Protein AF-0000000076217289 (afdb_homodimer)

Solvent-accessible surface area (backbone atoms only — not comparable to full-atom values): 19897 Å² total; per-residue (Å²): 125,76,76,69,80,63,66,28,72,50,37,29,27,29,35,37,42,33,66,38,70,84,68,38,31,37,34,44,28,44,36,41,42,31,58,85,69,39,33,39,29,38,42,33,42,38,34,50,68,88,46,76,47,41,37,41,32,38,41,32,59,81,73,34,32,29,39,38,29,33,66,81,79,57,49,42,46,52,48,80,45,82,71,77,88,76,77,74,44,67,55,91,81,39,42,84,72,48,78,47,28,42,22,33,60,93,40,88,64,27,29,23,40,27,34,36,34,37,29,80,40,88,91,62,29,37,40,38,34,34,19,26,41,83,62,20,38,46,33,33,42,36,38,36,30,85,88,76,36,70,43,52,38,39,34,28,52,21,36,83,37,72,94,57,76,66,67,77,49,79,58,78,67,32,56,65,36,44,51,54,45,50,61,70,68,50,73,74,90,119,125,76,76,68,80,64,65,30,71,50,38,28,27,30,37,38,42,32,67,38,71,85,68,37,31,38,34,44,29,44,36,40,41,31,58,84,70,40,32,38,29,40,42,34,42,37,34,49,68,87,44,75,46,43,37,41,34,39,39,33,58,83,72,34,32,30,40,40,29,33,67,81,79,56,49,43,46,51,48,78,46,80,72,76,89,76,77,74,43,66,54,91,81,38,43,84,71,47,77,48,28,42,22,34,60,91,39,87,65,27,29,24,42,27,34,34,33,36,29,80,42,86,92,61,30,37,39,37,34,33,19,26,42,83,62,21,39,45,35,33,41,36,38,37,31,85,89,76,35,67,43,50,40,40,34,28,52,22,36,82,38,74,94,58,75,64,66,76,50,79,58,76,68,33,54,64,37,45,52,55,46,50,61,70,67,50,70,74,88,120

pLDDT: mean 91.11, std 12.68, range [26.88, 98.81]

Secondary structure (DSSP, 8-state):
------PPPSEEEEEEEEEEGGGTEEEEEEEEEETTTTEEEEEEEEEETTEEEEEEEEEETTTTEEEEEETTT--EEEEE--SPP--SS--TTPEEEEEEEEEBTT-TTSEEEEEEEEEEETTTEEEEEEEETTT--EEEEEEEETTTEEEEEEEEEEEES-S-GGGGSPPGGGHHHHHHHHHHTS----/------PPPSEEEEEEEEEEGGGTEEEEEEEEEETTTTEEEEEEEEEETTEEEEEEEEEETTTTEEEEEETTT--EEEEE--SPP--SS--TTPEEEEEEEEEBTT-TTSEEEEEEEEEEETTTEEEEEEEETTT--EEEEEEEETTTEEEEEEEEEEEES-S-GGGGSPPGGGHHHHHHHHHHTS----

Structure (mmCIF, N/CA/C/O backbone):
data_AF-0000000076217289-model_v1
#
loop_
_entity.id
_entity.type
_entity.pdbx_description
1 polymer 'Uncharacterized protein'
#
loop_
_atom_site.group_PDB
_atom_site.id
_atom_site.type_symbol
_atom_site.label_atom_id
_atom_site.label_alt_id
_atom_site.label_comp_id
_atom_site.label_asym_id
_atom_site.label_entity_id
_atom_site.label_seq_id
_atom_site.pdbx_PDB_ins_code
_atom_site.Cartn_x
_atom_site.Cartn_y
_atom_site.Cartn_z
_atom_site.occupancy
_atom_site.B_iso_or_equiv
_atom_site.auth_seq_id
_atom_site.auth_comp_id
_atom_site.auth_asym_id
_atom_site.auth_atom_id
_atom_site.pdbx_PDB_model_num
ATOM 1 N N . MET A 1 1 ? 25.859 -9.969 12.914 1 26.95 1 MET A N 1
ATOM 2 C CA . MET A 1 1 ? 24.859 -11.039 12.812 1 26.95 1 MET A CA 1
ATOM 3 C C . MET A 1 1 ? 24.25 -11.078 11.414 1 26.95 1 MET A C 1
ATOM 5 O O . MET A 1 1 ? 23.812 -10.047 10.898 1 26.95 1 MET A O 1
ATOM 9 N N . GLN A 1 2 ? 24.766 -11.828 10.57 1 31.09 2 GLN A N 1
ATOM 10 C CA . GLN A 1 2 ? 24.312 -11.945 9.188 1 31.09 2 GLN A CA 1
ATOM 11 C C . GLN A 1 2 ? 22.797 -11.977 9.109 1 31.09 2 GLN A C 1
ATOM 13 O O . GLN A 1 2 ? 22.156 -12.797 9.766 1 31.09 2 GLN A O 1
ATOM 18 N N . ALA A 1 3 ? 22.125 -10.945 8.945 1 40.12 3 ALA A N 1
ATOM 19 C CA . ALA A 1 3 ? 20.672 -11.016 8.914 1 40.12 3 ALA A CA 1
ATOM 20 C C . ALA A 1 3 ? 20.188 -12.289 8.234 1 40.12 3 ALA A C 1
ATOM 22 O O . ALA A 1 3 ? 20.641 -12.617 7.133 1 40.12 3 ALA A O 1
ATOM 23 N N . ILE A 1 4 ? 20.156 -13.484 8.844 1 44.09 4 ILE A N 1
ATOM 24 C CA . ILE A 1 4 ? 19.547 -14.703 8.312 1 44.09 4 ILE A CA 1
ATOM 25 C C . ILE A 1 4 ? 18.484 -14.352 7.281 1 44.09 4 ILE A C 1
ATOM 27 O O . ILE A 1 4 ? 17.562 -13.57 7.57 1 44.09 4 ILE A O 1
ATOM 31 N N . ILE A 1 5 ? 18.875 -14.32 6.105 1 53.38 5 ILE A N 1
ATOM 32 C CA . ILE A 1 5 ? 17.922 -14.109 5.027 1 53.38 5 ILE A CA 1
ATOM 33 C C . ILE A 1 5 ? 16.594 -14.805 5.367 1 53.38 5 ILE A C 1
ATOM 35 O O . ILE A 1 5 ? 16.578 -16.016 5.617 1 53.38 5 ILE A O 1
ATOM 39 N N . ASN A 1 6 ? 15.672 -14.203 6.094 1 61.69 6 ASN A N 1
ATOM 40 C CA . ASN A 1 6 ? 14.312 -14.633 6.422 1 61.69 6 ASN A CA 1
ATOM 41 C C . ASN A 1 6 ? 13.555 -15.094 5.18 1 61.69 6 ASN A C 1
ATOM 43 O O . ASN A 1 6 ? 13.492 -14.375 4.184 1 61.69 6 ASN A O 1
ATOM 47 N N . HIS A 1 7 ? 13.453 -16.453 5.078 1 81.31 7 HIS A N 1
ATOM 48 C CA . HIS A 1 7 ? 12.758 -17.078 3.957 1 81.31 7 HIS A CA 1
ATOM 49 C C . HIS A 1 7 ? 11.242 -16.969 4.121 1 81.31 7 HIS A C 1
ATOM 51 O O . HIS A 1 7 ? 10.703 -17.375 5.152 1 81.31 7 HIS A O 1
ATOM 57 N N . SER A 1 8 ? 10.625 -16.359 3.193 1 90.69 8 SER A N 1
ATOM 58 C CA . SER A 1 8 ? 9.164 -16.359 3.109 1 90.69 8 SER A CA 1
ATOM 59 C C . SER A 1 8 ? 8.625 -17.781 2.924 1 90.69 8 SER A C 1
ATOM 61 O O . SER A 1 8 ? 9.266 -18.625 2.297 1 90.69 8 SER A O 1
ATOM 63 N N . PRO A 1 9 ? 7.523 -18.078 3.568 1 94.19 9 PRO A N 1
ATOM 64 C CA . PRO A 1 9 ? 6.926 -19.391 3.326 1 94.19 9 PRO A CA 1
ATOM 65 C C . PRO A 1 9 ? 6.742 -19.703 1.839 1 94.19 9 PRO A C 1
ATOM 67 O O . PRO A 1 9 ? 6.398 -18.797 1.062 1 94.19 9 PRO A O 1
ATOM 70 N N . ALA A 1 10 ? 6.926 -20.938 1.544 1 96 10 ALA A N 1
ATOM 71 C CA . ALA A 1 10 ? 6.98 -21.328 0.141 1 96 10 ALA A CA 1
ATOM 72 C C . ALA A 1 10 ? 5.578 -21.547 -0.425 1 96 10 ALA A C 1
ATOM 74 O O . ALA A 1 10 ? 5.395 -21.578 -1.644 1 96 10 ALA A O 1
ATOM 75 N N . GLN A 1 11 ? 4.602 -21.797 0.426 1 97.69 11 GLN A N 1
ATOM 76 C CA . GLN A 1 11 ? 3.244 -22.094 -0.026 1 97.69 11 GLN A CA 1
ATOM 77 C C . G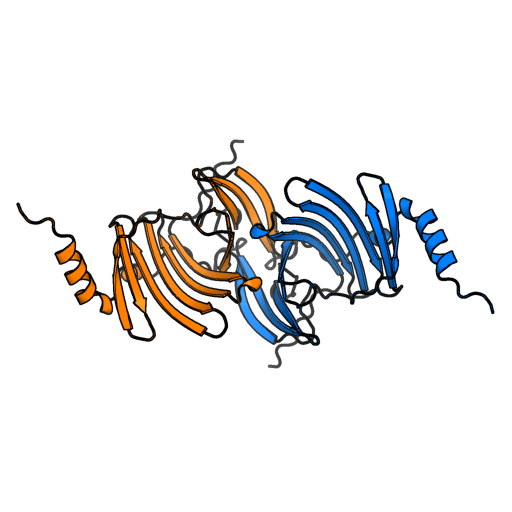LN A 1 11 ? 2.217 -21.297 0.772 1 97.69 11 GLN A C 1
ATOM 79 O O . GLN A 1 11 ? 2.213 -21.328 2.004 1 97.69 11 GLN A O 1
ATOM 84 N N . TRP A 1 12 ? 1.399 -20.609 0.049 1 98.31 12 TRP A N 1
ATOM 85 C CA . TRP A 1 12 ? 0.342 -19.844 0.701 1 98.31 12 TRP A CA 1
ATOM 86 C C . TRP A 1 12 ? -0.726 -19.438 -0.304 1 98.31 12 TRP A C 1
ATOM 88 O O . TRP A 1 12 ? -0.536 -19.562 -1.515 1 98.31 12 TRP A O 1
ATOM 98 N N . GLU A 1 13 ? -1.862 -19.016 0.192 1 98.69 13 GLU A N 1
ATOM 99 C CA . GLU A 1 13 ? -2.957 -18.438 -0.585 1 98.69 13 GLU A CA 1
ATOM 100 C C . GLU A 1 13 ? -3.334 -17.062 -0.068 1 98.69 13 GLU A C 1
ATOM 102 O O . GLU A 1 13 ? -3.283 -16.797 1.138 1 98.69 13 GLU A O 1
ATOM 107 N N . ALA A 1 14 ? -3.668 -16.188 -1.008 1 98.75 14 ALA A N 1
ATOM 108 C CA . ALA A 1 14 ? -4.004 -14.82 -0.605 1 98.75 14 ALA A CA 1
ATOM 109 C C . ALA A 1 14 ? -4.824 -14.117 -1.681 1 98.75 14 ALA A C 1
ATOM 111 O O . ALA A 1 14 ? -5.027 -14.656 -2.771 1 98.75 14 ALA A O 1
ATOM 112 N N . ARG A 1 15 ? -5.379 -13.031 -1.265 1 98.31 15 ARG A N 1
ATOM 113 C CA . ARG A 1 15 ? -5.895 -12.062 -2.227 1 98.31 15 ARG A CA 1
ATOM 114 C C . ARG A 1 15 ? -4.82 -11.055 -2.621 1 98.31 15 ARG A C 1
ATOM 116 O O . ARG A 1 15 ? -4.055 -10.594 -1.773 1 98.31 15 ARG A O 1
ATOM 123 N N . GLU A 1 16 ? -4.73 -10.828 -3.863 1 98 16 GLU A N 1
ATOM 124 C CA . GLU A 1 16 ? -3.812 -9.82 -4.387 1 98 16 GLU A CA 1
ATOM 125 C C . GLU A 1 16 ? -4.57 -8.703 -5.098 1 98 16 GLU A C 1
ATOM 127 O O . GLU A 1 16 ? -5.473 -8.969 -5.895 1 98 16 GLU A O 1
ATOM 132 N N . ILE A 1 17 ? -4.246 -7.508 -4.762 1 96.06 17 ILE A N 1
ATOM 133 C CA . ILE A 1 17 ? -4.812 -6.352 -5.453 1 96.06 17 ILE A CA 1
ATOM 134 C C . ILE A 1 17 ? -3.701 -5.562 -6.137 1 96.06 17 ILE A C 1
ATOM 136 O O . ILE A 1 17 ? -2.701 -5.211 -5.508 1 96.06 17 ILE A O 1
ATOM 140 N N . ARG A 1 18 ? -3.885 -5.383 -7.414 1 92.69 18 ARG A N 1
ATOM 141 C CA . ARG A 1 18 ? -3.053 -4.484 -8.203 1 92.69 18 ARG A CA 1
ATOM 142 C C . ARG A 1 18 ? -3.885 -3.357 -8.805 1 92.69 18 ARG A C 1
ATOM 144 O O . ARG A 1 18 ? -4.941 -3.602 -9.391 1 92.69 18 ARG A O 1
ATOM 151 N N . GLN A 1 19 ? -3.418 -2.131 -8.531 1 85.94 19 GLN A N 1
ATOM 152 C CA . GLN A 1 19 ? -4.207 -1.035 -9.086 1 85.94 19 GLN A CA 1
ATOM 153 C C . GLN A 1 19 ? -3.309 0.1 -9.57 1 85.94 19 GLN A C 1
ATOM 155 O O . GLN A 1 19 ? -2.252 0.354 -8.984 1 85.94 19 GLN A O 1
ATOM 160 N N . ASP A 1 20 ? -3.645 0.607 -10.688 1 80.06 20 ASP A N 1
ATOM 161 C CA . ASP A 1 20 ? -3.08 1.822 -11.266 1 80.06 20 ASP A CA 1
ATOM 162 C C . ASP A 1 20 ? -4.18 2.752 -11.773 1 80.06 20 ASP A C 1
ATOM 164 O O . ASP A 1 20 ? -4.605 2.646 -12.93 1 80.06 20 ASP A O 1
ATOM 168 N N . TYR A 1 21 ? -4.48 3.66 -10.922 1 74 21 TYR A N 1
ATOM 169 C CA . TYR A 1 21 ? -5.629 4.5 -11.25 1 74 21 TYR A CA 1
ATOM 170 C C . TYR A 1 21 ? -5.305 5.461 -12.383 1 74 21 TYR A C 1
ATOM 172 O O . TYR A 1 21 ? -6.203 5.953 -13.062 1 74 21 TYR A O 1
ATOM 180 N N . SER A 1 22 ? -3.98 5.738 -12.477 1 74.19 22 SER A N 1
ATOM 181 C CA . SER A 1 22 ? -3.611 6.598 -13.602 1 74.19 22 SER A CA 1
ATOM 182 C C . SER A 1 22 ? -3.945 5.938 -14.938 1 74.19 22 SER A C 1
ATOM 184 O O . SER A 1 22 ? -4.117 6.625 -15.945 1 74.19 22 SER A O 1
ATOM 186 N N . LYS A 1 23 ? -4.09 4.637 -14.938 1 76.56 23 LYS A N 1
ATOM 187 C CA . LYS A 1 23 ? -4.422 3.871 -16.141 1 76.56 23 LYS A CA 1
ATOM 188 C C . LYS A 1 23 ? -5.836 3.303 -16.062 1 76.56 23 LYS A C 1
ATOM 190 O O . LYS A 1 23 ? -6.242 2.508 -16.906 1 76.56 23 LYS A O 1
ATOM 195 N N . LYS A 1 24 ? -6.539 3.697 -15.031 1 82.06 24 LYS A N 1
ATOM 196 C CA . LYS A 1 24 ? -7.867 3.145 -14.781 1 82.06 24 LYS A CA 1
ATOM 197 C C . LYS A 1 24 ? -7.84 1.62 -14.797 1 82.06 24 LYS A C 1
ATOM 199 O O . LYS A 1 24 ? -8.641 0.988 -15.492 1 82.06 24 LYS A O 1
ATOM 204 N N . PHE A 1 25 ? -6.879 1.156 -14.117 1 87.88 25 PHE A N 1
ATOM 205 C CA . PHE A 1 25 ? -6.602 -0.276 -14.109 1 87.88 25 PHE A CA 1
ATOM 206 C C . PHE A 1 25 ? -6.691 -0.833 -12.695 1 87.88 25 PHE A C 1
ATOM 208 O O . PHE A 1 25 ? -6.23 -0.2 -11.742 1 87.88 25 PHE A O 1
ATOM 215 N N . ALA A 1 26 ? -7.363 -1.977 -12.555 1 90.94 26 ALA A N 1
ATOM 216 C CA . ALA A 1 26 ? -7.348 -2.727 -11.305 1 90.94 26 ALA A CA 1
ATOM 217 C C . ALA A 1 26 ? -7.422 -4.23 -11.562 1 90.94 26 ALA A C 1
ATOM 219 O O . ALA A 1 26 ? -8.039 -4.668 -12.539 1 90.94 26 ALA A O 1
ATOM 220 N N . GLU A 1 27 ? -6.742 -4.93 -10.766 1 95.75 27 GLU A N 1
ATOM 221 C CA . GLU A 1 27 ? -6.773 -6.391 -10.781 1 95.75 27 GLU A CA 1
ATOM 222 C C . GLU A 1 27 ? -6.992 -6.949 -9.383 1 95.75 27 GLU A C 1
ATOM 224 O O . GLU A 1 27 ? -6.246 -6.621 -8.453 1 95.75 27 GLU A O 1
ATOM 229 N N . TYR A 1 28 ? -8.047 -7.734 -9.234 1 96.75 28 TYR A N 1
ATOM 230 C CA . TYR A 1 28 ? -8.328 -8.484 -8.016 1 96.75 28 TYR A CA 1
ATOM 231 C C . TYR A 1 28 ? -8.125 -9.977 -8.234 1 96.75 28 TYR A C 1
ATOM 233 O O . TYR A 1 28 ? -8.758 -10.57 -9.109 1 96.75 28 TYR A O 1
ATOM 241 N N . ARG A 1 29 ? -7.262 -10.539 -7.41 1 97.94 29 ARG A N 1
ATOM 242 C CA . ARG A 1 29 ? -6.906 -11.93 -7.676 1 97.94 29 ARG A CA 1
ATOM 243 C C . ARG A 1 29 ? -6.988 -12.766 -6.406 1 97.94 29 ARG A C 1
ATOM 245 O O . ARG A 1 29 ? -6.621 -12.305 -5.324 1 97.94 29 ARG A O 1
ATOM 252 N N . LYS A 1 30 ? -7.562 -13.938 -6.594 1 98.31 30 LYS A N 1
ATOM 253 C CA . LYS A 1 30 ? -7.297 -15.023 -5.648 1 98.31 30 LYS A CA 1
ATOM 254 C C . LYS A 1 30 ? -6.074 -15.828 -6.07 1 98.31 30 LYS A C 1
ATOM 256 O O . LYS A 1 30 ? -6.047 -16.406 -7.164 1 98.31 30 LYS A O 1
ATOM 261 N N . LEU A 1 31 ? -5.156 -15.875 -5.188 1 98.19 31 LEU A N 1
ATOM 262 C CA . LEU A 1 31 ? -3.863 -16.453 -5.539 1 98.19 31 LEU A CA 1
ATOM 263 C C . LEU A 1 31 ? -3.594 -17.719 -4.723 1 98.19 31 LEU A C 1
ATOM 265 O O . LEU A 1 31 ? -3.816 -17.734 -3.512 1 98.19 31 LEU A O 1
ATOM 269 N N . SER A 1 32 ? -3.172 -18.766 -5.402 1 98.69 32 SER A N 1
ATOM 270 C CA . SER A 1 32 ? -2.488 -19.906 -4.801 1 98.69 32 SER A CA 1
ATOM 271 C C . SER A 1 32 ? -1.037 -19.984 -5.266 1 98.69 32 SER A C 1
ATOM 273 O O . SER A 1 32 ? -0.768 -20.141 -6.457 1 98.69 32 SER A O 1
ATOM 275 N N . TYR A 1 33 ? -0.175 -19.812 -4.316 1 98.56 33 TYR A N 1
ATOM 276 C CA . TYR A 1 33 ? 1.25 -19.672 -4.598 1 98.56 33 TYR A CA 1
ATOM 277 C C . TYR A 1 33 ? 2.029 -20.875 -4.059 1 98.56 33 TYR A C 1
ATOM 279 O O . TYR A 1 33 ? 1.986 -21.156 -2.861 1 98.56 33 TYR A O 1
ATOM 287 N N . ASP A 1 34 ? 2.734 -21.562 -4.969 1 98.31 34 ASP A N 1
ATOM 288 C CA . ASP A 1 34 ? 3.576 -22.703 -4.625 1 98.31 34 ASP A CA 1
ATOM 289 C C . ASP A 1 34 ? 4.984 -22.531 -5.188 1 98.31 34 ASP A C 1
ATOM 291 O O . ASP A 1 34 ? 5.262 -22.953 -6.312 1 98.31 34 ASP A O 1
ATOM 295 N N . GLU A 1 35 ? 5.805 -22 -4.355 1 96.38 35 GLU A N 1
ATOM 296 C CA . GLU A 1 35 ? 7.188 -21.75 -4.754 1 96.38 35 GLU A CA 1
ATOM 297 C C . GLU A 1 35 ? 7.957 -23.062 -4.898 1 96.38 35 GLU A C 1
ATOM 299 O O . GLU A 1 35 ? 8.812 -23.188 -5.777 1 96.38 35 GLU A O 1
ATOM 304 N N . THR A 1 36 ? 7.695 -24 -4.062 1 96.06 36 THR A N 1
ATOM 305 C CA . THR A 1 36 ? 8.398 -25.281 -4.059 1 96.06 36 THR A CA 1
ATOM 306 C C . THR A 1 36 ? 8.297 -25.953 -5.422 1 96.06 36 THR A C 1
ATOM 308 O O . THR A 1 36 ? 9.297 -26.438 -5.949 1 96.06 36 THR A O 1
ATOM 311 N N . ASN A 1 37 ? 7.133 -25.953 -5.98 1 97.44 37 ASN A N 1
ATOM 312 C CA . ASN A 1 37 ? 6.91 -26.625 -7.258 1 97.44 37 ASN A CA 1
ATOM 313 C C . ASN A 1 37 ? 6.777 -25.625 -8.398 1 97.44 37 ASN A C 1
ATOM 315 O O . ASN A 1 37 ? 6.387 -25.984 -9.508 1 97.44 37 ASN A O 1
ATOM 319 N N . LYS A 1 38 ? 6.996 -24.391 -8.141 1 97.69 38 LYS A N 1
ATOM 320 C CA . LYS A 1 38 ? 6.992 -23.297 -9.109 1 97.69 38 LYS A CA 1
ATOM 321 C C . LYS A 1 38 ? 5.691 -23.281 -9.914 1 97.69 38 LYS A C 1
ATOM 323 O O . LYS A 1 38 ? 5.715 -23.297 -11.141 1 97.69 38 LYS A O 1
ATOM 328 N N . ARG A 1 39 ? 4.625 -23.141 -9.234 1 98.31 39 ARG A N 1
ATOM 329 C CA . ARG A 1 39 ? 3.314 -23.062 -9.875 1 98.31 39 ARG A CA 1
ATOM 330 C C . ARG A 1 39 ? 2.418 -22.047 -9.172 1 98.31 39 ARG A C 1
ATOM 332 O O . ARG A 1 39 ? 2.543 -21.844 -7.961 1 98.31 39 ARG A O 1
ATOM 339 N N . ILE A 1 40 ? 1.565 -21.469 -9.914 1 98.38 40 ILE A N 1
ATOM 340 C CA . ILE A 1 40 ? 0.693 -20.406 -9.422 1 98.38 40 ILE A CA 1
ATOM 341 C C . ILE A 1 40 ? -0.692 -20.547 -10.047 1 98.38 40 ILE A C 1
ATOM 343 O O . ILE A 1 40 ? -0.815 -20.781 -11.258 1 98.38 40 ILE A O 1
ATOM 347 N N . ARG A 1 41 ? -1.692 -20.484 -9.211 1 98.56 41 ARG A N 1
ATOM 348 C CA . ARG A 1 41 ? -3.072 -20.359 -9.672 1 98.56 41 ARG A CA 1
ATOM 349 C C . ARG A 1 41 ? -3.627 -18.969 -9.367 1 98.56 41 ARG A C 1
ATOM 351 O O . ARG A 1 41 ? -3.492 -18.469 -8.25 1 98.56 41 ARG A O 1
ATOM 358 N N . GLU A 1 42 ? -4.184 -18.328 -10.391 1 97.94 42 GLU A N 1
ATOM 359 C CA . GLU A 1 42 ? -4.777 -17 -10.25 1 97.94 42 GLU A CA 1
ATOM 360 C C . GLU A 1 42 ? -6.203 -16.969 -10.797 1 97.94 42 GLU A C 1
ATOM 362 O O . GLU A 1 42 ? -6.434 -17.281 -11.969 1 97.94 42 GLU A O 1
ATOM 367 N N . VAL A 1 43 ? -7.137 -16.703 -9.961 1 98.44 43 VAL A N 1
ATOM 368 C CA . VAL A 1 43 ? -8.492 -16.359 -10.398 1 98.44 43 VAL A CA 1
ATOM 369 C C . VAL A 1 43 ? -8.703 -14.852 -10.281 1 98.44 43 VAL A C 1
ATOM 371 O O . VAL A 1 43 ? -8.656 -14.297 -9.18 1 98.44 43 VAL A O 1
ATOM 374 N N . GLU A 1 44 ? -8.992 -14.211 -11.477 1 97.88 44 GLU A N 1
ATOM 375 C CA . GLU A 1 44 ? -8.82 -12.758 -11.406 1 97.88 44 GLU A CA 1
ATOM 376 C C . GLU A 1 44 ? -10 -12.039 -12.07 1 97.88 44 GLU A C 1
ATOM 378 O O . GLU A 1 44 ? -10.633 -12.578 -12.977 1 97.88 44 GLU A O 1
ATOM 383 N N . GLU A 1 45 ? -10.336 -11 -11.5 1 97.62 45 GLU A N 1
ATOM 384 C CA . GLU A 1 45 ? -11.125 -9.93 -12.109 1 97.62 45 GLU A CA 1
ATOM 385 C C . GLU A 1 45 ? -10.234 -8.773 -12.539 1 97.62 45 GLU A C 1
ATOM 387 O O . GLU A 1 45 ? -9.477 -8.227 -11.734 1 97.62 45 GLU A O 1
ATOM 392 N N . ILE A 1 46 ? -10.297 -8.414 -13.797 1 96.19 46 ILE A N 1
ATOM 393 C CA . ILE A 1 46 ? -9.492 -7.328 -14.359 1 96.19 46 ILE A CA 1
ATOM 394 C C . ILE A 1 46 ? -10.406 -6.191 -14.812 1 96.19 46 ILE A C 1
ATOM 396 O O . ILE A 1 46 ? -11.344 -6.41 -15.578 1 96.19 46 ILE A O 1
ATOM 400 N N . ILE A 1 47 ? -10.109 -5.074 -14.312 1 93.44 47 ILE A N 1
ATOM 401 C CA . ILE A 1 47 ? -10.859 -3.883 -14.703 1 93.44 47 ILE A CA 1
ATOM 402 C C . ILE A 1 47 ? -9.953 -2.936 -15.484 1 93.44 47 ILE A C 1
ATOM 404 O O . ILE A 1 47 ? -8.914 -2.502 -14.984 1 93.44 47 ILE A O 1
ATOM 408 N N . ILE A 1 48 ? -10.312 -2.65 -16.688 1 90.31 48 ILE A N 1
ATOM 409 C CA . ILE A 1 48 ? -9.641 -1.654 -17.531 1 90.31 48 ILE A CA 1
ATOM 410 C C . ILE A 1 48 ? -10.664 -0.623 -18.016 1 90.31 48 ILE A C 1
ATOM 412 O O . ILE A 1 48 ? -11.531 -0.935 -18.828 1 90.31 48 ILE A O 1
ATOM 416 N N . GLY A 1 49 ? -10.461 0.541 -17.547 1 88 49 GLY A N 1
ATOM 417 C CA . GLY A 1 49 ? -11.516 1.502 -17.812 1 88 49 GLY A CA 1
ATOM 418 C C . GLY A 1 49 ? -12.859 1.087 -17.266 1 88 49 GLY A C 1
ATOM 419 O O . GLY A 1 49 ? -13.016 0.94 -16.047 1 88 49 GLY A O 1
ATOM 420 N N . THR A 1 50 ? -13.703 0.882 -18.172 1 88.62 50 THR A N 1
ATOM 421 C CA . THR A 1 50 ? -15.031 0.456 -17.75 1 88.62 50 THR A CA 1
ATOM 422 C C . THR A 1 50 ? -15.234 -1.031 -18.016 1 88.62 50 THR A C 1
ATOM 424 O O . THR A 1 50 ? -16.266 -1.598 -17.672 1 88.62 50 THR A O 1
ATOM 427 N N . ASP A 1 51 ? -14.305 -1.559 -18.609 1 94.06 51 ASP A N 1
ATOM 428 C CA . ASP A 1 51 ? -14.422 -2.959 -19 1 94.06 51 ASP A CA 1
ATOM 429 C C . ASP A 1 51 ? -13.961 -3.887 -17.875 1 94.06 51 ASP A C 1
ATOM 431 O O . ASP A 1 51 ? -12.984 -3.59 -17.188 1 94.06 51 ASP A O 1
ATOM 435 N N . LYS A 1 52 ? -14.664 -4.973 -17.766 1 95.5 52 LYS A N 1
ATOM 436 C CA . LYS A 1 52 ? -14.328 -5.996 -16.781 1 95.5 52 LYS A CA 1
ATOM 437 C C . LYS A 1 52 ? -14.141 -7.355 -17.453 1 95.5 52 LYS A C 1
ATOM 439 O O . LYS A 1 52 ? -14.953 -7.762 -18.281 1 95.5 52 LYS A O 1
ATOM 444 N N . GLU A 1 53 ? -13.031 -8 -17.156 1 96.94 53 GLU A N 1
ATOM 445 C CA . GLU A 1 53 ? -12.75 -9.359 -17.609 1 96.94 53 GLU A CA 1
ATOM 446 C C . GLU A 1 53 ? -12.43 -10.281 -16.453 1 96.94 53 GLU A C 1
ATOM 448 O O . GLU A 1 53 ? -12.031 -9.82 -15.375 1 96.94 53 GLU A O 1
ATOM 453 N N . TYR A 1 54 ? -12.711 -11.578 -16.672 1 98.19 54 TYR A N 1
ATOM 454 C CA . TYR A 1 54 ? -12.508 -12.594 -15.648 1 98.19 54 TYR A CA 1
ATOM 455 C C . TYR A 1 54 ? -11.727 -13.773 -16.203 1 98.19 54 TYR A C 1
ATOM 457 O O . TYR A 1 54 ? -12.055 -14.297 -17.266 1 98.19 54 TYR A O 1
ATOM 465 N N . TYR A 1 55 ? -10.672 -14.109 -15.461 1 98.31 55 TYR A N 1
ATOM 466 C CA . TYR A 1 55 ? -9.859 -15.227 -15.93 1 98.31 55 TYR A CA 1
ATOM 467 C C . TYR A 1 55 ? -9.531 -16.188 -14.789 1 98.31 55 TYR A C 1
ATOM 469 O O . TYR A 1 55 ? -9.5 -15.773 -13.625 1 98.31 55 TYR A O 1
ATOM 477 N N . ASP A 1 56 ? -9.383 -17.375 -15.156 1 98.5 56 ASP A N 1
ATOM 478 C CA . ASP A 1 56 ? -8.75 -18.422 -14.359 1 98.5 56 ASP A CA 1
ATOM 479 C C . ASP A 1 56 ? -7.465 -18.922 -15.031 1 98.5 56 ASP A C 1
ATOM 481 O O . ASP A 1 56 ? -7.512 -19.547 -16.094 1 98.5 56 ASP A O 1
ATOM 485 N N . ARG A 1 57 ? -6.344 -18.672 -14.32 1 98.06 57 ARG A N 1
ATOM 486 C CA . ARG A 1 57 ? -5.066 -18.984 -14.945 1 98.06 57 ARG A CA 1
ATOM 487 C C . ARG A 1 57 ? -4.227 -19.891 -14.055 1 98.06 57 ARG A C 1
ATOM 489 O O . ARG A 1 57 ? -4.227 -19.75 -12.836 1 98.06 57 ARG A O 1
ATOM 496 N N . LEU A 1 58 ? -3.584 -20.781 -14.758 1 98.56 58 LEU A N 1
ATOM 497 C CA . LEU A 1 58 ? -2.67 -21.719 -14.102 1 98.56 58 LEU A CA 1
ATOM 498 C C . LEU A 1 58 ? -1.294 -21.672 -14.758 1 98.56 58 LEU A C 1
ATOM 500 O O . LEU A 1 58 ? -1.17 -21.906 -15.969 1 98.56 58 LEU A O 1
ATOM 504 N N . TYR A 1 59 ? -0.302 -21.406 -13.977 1 98.19 59 TYR A N 1
ATOM 505 C CA . TYR A 1 59 ? 1.076 -21.359 -14.453 1 98.19 59 TYR A CA 1
ATOM 506 C C . TYR A 1 59 ? 1.89 -22.516 -13.867 1 98.19 59 TYR A C 1
ATOM 508 O O . TYR A 1 59 ? 2.088 -22.594 -12.656 1 98.19 59 TYR A O 1
ATOM 516 N N . LEU A 1 60 ? 2.346 -23.344 -14.742 1 98.06 60 LEU A N 1
ATOM 517 C CA . LEU A 1 60 ? 3.189 -24.469 -14.359 1 98.06 60 LEU A CA 1
ATOM 518 C C . LEU A 1 60 ? 4.602 -24.297 -14.914 1 98.06 60 LEU A C 1
ATOM 520 O O . LEU A 1 60 ? 4.902 -24.781 -16.016 1 98.06 60 LEU A O 1
ATOM 524 N N . HIS A 1 61 ? 5.426 -23.781 -14.117 1 97.56 61 HIS A N 1
ATOM 525 C CA . HIS A 1 61 ? 6.746 -23.391 -14.609 1 97.56 61 HIS A CA 1
ATOM 526 C C . HIS A 1 61 ? 7.629 -24.625 -14.836 1 97.56 61 HIS A C 1
ATOM 528 O O . HIS A 1 61 ? 8.453 -24.625 -15.75 1 97.56 61 HIS A O 1
ATOM 534 N N . ASN A 1 62 ? 7.461 -25.625 -14.062 1 96.94 62 ASN A N 1
ATOM 535 C CA . ASN A 1 62 ? 8.25 -26.828 -14.258 1 96.94 62 ASN A CA 1
ATOM 536 C C . ASN A 1 62 ? 7.871 -27.547 -15.555 1 96.94 62 ASN A C 1
ATOM 538 O O . ASN A 1 62 ? 8.656 -28.328 -16.078 1 96.94 62 ASN A O 1
ATOM 542 N N . GLU A 1 63 ? 6.68 -27.312 -16.047 1 94.81 63 GLU A N 1
ATOM 543 C CA . GLU A 1 63 ? 6.199 -27.922 -17.281 1 94.81 63 GLU A CA 1
ATOM 544 C C . GLU A 1 63 ? 6.277 -26.938 -18.438 1 94.81 63 GLU A C 1
ATOM 546 O O . GLU A 1 63 ? 5.949 -27.297 -19.578 1 94.81 63 GLU A O 1
ATOM 551 N N . ASN A 1 64 ? 6.609 -25.734 -18.094 1 95.75 64 ASN A N 1
ATOM 552 C CA . ASN A 1 64 ? 6.652 -24.656 -19.078 1 95.75 64 ASN A CA 1
ATOM 553 C C . ASN A 1 64 ? 5.316 -24.516 -19.797 1 95.75 64 ASN A C 1
ATOM 555 O O . ASN A 1 64 ? 5.277 -24.406 -21.031 1 95.75 64 ASN A O 1
ATOM 559 N N . LYS A 1 65 ? 4.227 -24.562 -19.094 1 96.44 65 LYS A N 1
ATOM 560 C CA . LYS A 1 65 ? 2.887 -24.531 -19.672 1 96.44 65 LYS A CA 1
ATOM 561 C C . LYS A 1 65 ? 1.959 -23.641 -18.859 1 96.44 65 LYS A C 1
ATOM 563 O O . LYS A 1 65 ? 2.008 -23.641 -17.625 1 96.44 65 LYS A O 1
ATOM 568 N N . ASN A 1 66 ? 1.138 -22.891 -19.406 1 96.88 66 ASN A N 1
ATOM 569 C CA . ASN A 1 66 ? 0.102 -22.141 -18.703 1 96.88 66 ASN A CA 1
ATOM 570 C C . ASN A 1 66 ? -1.274 -22.359 -19.312 1 96.88 66 ASN A C 1
ATOM 572 O O . ASN A 1 66 ? -1.387 -22.578 -20.531 1 96.88 66 ASN A O 1
ATOM 576 N N . TYR A 1 67 ? -2.232 -22.375 -18.562 1 98.38 67 TYR A N 1
ATOM 577 C CA . TYR A 1 67 ? -3.65 -22.484 -18.891 1 98.38 67 TYR A CA 1
ATOM 578 C C . TYR A 1 67 ? -4.383 -21.188 -18.578 1 98.38 67 TYR A C 1
ATOM 580 O O . TYR A 1 67 ? -4.156 -20.578 -17.516 1 98.38 67 TYR A O 1
ATOM 588 N N . SER A 1 68 ? -5.172 -20.719 -19.469 1 98.25 68 SER A N 1
ATOM 589 C CA . SER A 1 68 ? -5.988 -19.531 -19.234 1 98.25 68 SER A CA 1
ATOM 590 C C . SER A 1 68 ? -7.434 -19.766 -19.672 1 98.25 68 SER A C 1
ATOM 592 O O . SER A 1 68 ? -7.699 -20.016 -20.844 1 98.25 68 SER A O 1
ATOM 594 N N . VAL A 1 69 ? -8.305 -19.703 -18.766 1 98.56 69 VAL A N 1
ATOM 595 C CA . VAL A 1 69 ? -9.727 -19.828 -19.062 1 98.56 69 VAL A CA 1
ATOM 596 C C . VAL A 1 69 ? -10.406 -18.469 -18.906 1 98.56 69 VAL A C 1
ATOM 598 O O . VAL A 1 69 ? -10.328 -17.844 -17.844 1 98.56 69 VAL A O 1
ATOM 601 N N . ASN A 1 70 ? -10.992 -18.016 -19.969 1 98.19 70 ASN A N 1
ATOM 602 C CA . ASN A 1 70 ? -11.891 -16.875 -19.828 1 98.19 70 ASN A CA 1
ATOM 603 C C . ASN A 1 70 ? -13.188 -17.266 -19.141 1 98.19 70 ASN A C 1
ATOM 605 O O . ASN A 1 70 ? -13.945 -18.094 -19.641 1 98.19 70 ASN A O 1
ATOM 609 N N . LEU A 1 71 ? -13.445 -16.641 -18.047 1 97.75 71 LEU A N 1
ATOM 610 C CA . LEU A 1 71 ? -14.547 -17.109 -17.219 1 97.75 71 LEU A CA 1
ATOM 611 C C . LEU A 1 71 ? -15.883 -16.609 -17.734 1 97.75 71 LEU A C 1
ATOM 613 O O . LEU A 1 71 ? -16.938 -17.078 -17.312 1 97.75 71 LEU A O 1
ATOM 617 N N . LYS A 1 72 ? -15.82 -15.672 -18.656 1 96.81 72 LYS A N 1
ATOM 618 C CA . LYS A 1 72 ? -17.047 -15.25 -19.328 1 96.81 72 LYS A CA 1
ATOM 619 C C . LYS A 1 72 ? -17.406 -16.188 -20.469 1 96.81 72 LYS A C 1
ATOM 621 O O . LYS A 1 72 ? -18.547 -16.641 -20.562 1 96.81 72 LYS A O 1
ATOM 626 N N . THR A 1 73 ? -16.531 -16.516 -21.328 1 96.94 73 THR A N 1
ATOM 627 C CA . THR A 1 73 ? -16.781 -17.281 -22.547 1 96.94 73 THR A CA 1
ATOM 628 C C . THR A 1 73 ? -16.531 -18.766 -22.297 1 96.94 73 THR A C 1
ATOM 630 O O . THR A 1 73 ? -16.938 -19.609 -23.109 1 96.94 73 THR A O 1
ATOM 633 N N . ARG A 1 74 ? -15.789 -19.062 -21.344 1 96.69 74 ARG A N 1
ATOM 634 C CA . ARG A 1 74 ? -15.406 -20.406 -20.953 1 96.69 74 ARG A CA 1
ATOM 635 C C . ARG A 1 74 ? -14.391 -20.984 -21.938 1 96.69 74 ARG A C 1
ATOM 637 O O . ARG A 1 74 ? -14.18 -22.203 -21.984 1 96.69 74 ARG A O 1
ATOM 644 N N . LYS A 1 75 ? -13.859 -20.156 -22.734 1 97.44 75 LYS A N 1
ATOM 645 C CA . LYS A 1 75 ? -12.812 -20.594 -23.656 1 97.44 75 LYS A CA 1
ATOM 646 C C . LYS A 1 75 ? -11.477 -20.75 -22.938 1 97.44 75 LYS A C 1
ATOM 648 O O . LYS A 1 75 ? -11.086 -19.891 -22.141 1 97.44 75 LYS A O 1
ATOM 653 N N . CYS A 1 76 ? -10.82 -21.859 -23.25 1 98.38 76 CYS A N 1
ATOM 654 C CA . CYS A 1 76 ? -9.508 -22.125 -22.656 1 98.38 76 CYS A CA 1
ATOM 655 C C . CYS A 1 76 ? -8.406 -22 -23.703 1 98.38 76 CYS A C 1
ATOM 657 O O . CYS A 1 76 ? -8.562 -22.453 -24.844 1 98.38 76 CYS A O 1
ATOM 659 N N . GLU A 1 77 ? -7.328 -21.359 -23.281 1 97.62 77 GLU A N 1
ATOM 660 C CA . GLU A 1 77 ? -6.098 -21.297 -24.062 1 97.62 77 GLU A CA 1
ATOM 661 C C . GLU A 1 77 ? -4.934 -21.938 -23.328 1 97.62 77 GLU A C 1
ATOM 663 O O . GLU A 1 77 ? -4.777 -21.75 -22.125 1 97.62 77 GLU A O 1
ATOM 668 N N . VAL A 1 78 ? -4.207 -22.766 -24.094 1 97.81 78 VAL A N 1
ATOM 669 C CA . VAL A 1 78 ? -2.984 -23.375 -23.578 1 97.81 78 VAL A CA 1
ATOM 670 C C . VAL A 1 78 ? -1.781 -22.875 -24.391 1 97.81 78 VAL A C 1
ATOM 672 O O . VAL A 1 78 ? -1.828 -22.828 -25.609 1 97.81 78 VAL A O 1
ATOM 675 N N . SER A 1 79 ? -0.754 -22.453 -23.672 1 96.5 79 SER A N 1
ATOM 676 C CA . SER A 1 79 ? 0.415 -21.922 -24.359 1 96.5 79 SER A CA 1
ATOM 677 C C . SER A 1 79 ? 1.695 -22.203 -23.578 1 96.5 79 SER A C 1
ATOM 679 O O . SER A 1 79 ? 1.644 -22.656 -22.438 1 96.5 79 SER A O 1
ATOM 681 N N . ALA A 1 80 ? 2.82 -21.938 -24.234 1 95.75 80 ALA A N 1
ATOM 682 C CA . ALA A 1 80 ? 4.117 -22.078 -23.578 1 95.75 80 ALA A CA 1
ATOM 683 C C . ALA A 1 80 ? 4.332 -20.953 -22.547 1 95.75 80 ALA A C 1
ATOM 685 O O . ALA A 1 80 ? 3.992 -19.797 -22.812 1 95.75 80 ALA A O 1
ATOM 686 N N . LEU A 1 81 ? 4.801 -21.344 -21.359 1 95.44 81 LEU A N 1
ATOM 687 C CA . LEU A 1 81 ? 5.152 -20.391 -20.312 1 95.44 81 LEU A CA 1
ATOM 688 C C . LEU A 1 81 ? 6.617 -19.984 -20.438 1 95.44 81 LEU A C 1
ATOM 690 O O . LEU A 1 81 ? 7.512 -20.719 -20.031 1 95.44 81 LEU A O 1
ATOM 694 N N . THR A 1 82 ? 6.828 -18.75 -20.906 1 89.88 82 THR A N 1
ATOM 695 C CA . THR A 1 82 ? 8.195 -18.328 -21.188 1 89.88 82 THR A CA 1
ATOM 696 C C . THR A 1 82 ? 8.68 -17.328 -20.141 1 89.88 82 THR A C 1
ATOM 698 O O . THR A 1 82 ? 9.891 -17.109 -20.016 1 89.88 82 THR A O 1
ATOM 701 N N . ARG A 1 83 ? 7.77 -16.828 -19.391 1 85.38 83 ARG A N 1
ATOM 702 C CA . ARG A 1 83 ? 8.211 -15.883 -18.375 1 85.38 83 ARG A CA 1
ATOM 703 C C . ARG A 1 83 ? 8.758 -16.609 -17.156 1 85.38 83 ARG A C 1
ATOM 705 O O . ARG A 1 83 ? 8.266 -17.688 -16.797 1 85.38 83 ARG A O 1
ATOM 712 N N . PRO A 1 84 ? 9.75 -16.031 -16.547 1 86.94 84 PRO A N 1
ATOM 713 C CA . PRO A 1 84 ? 10.336 -16.672 -15.375 1 86.94 84 PRO A CA 1
ATOM 714 C C . PRO A 1 84 ? 9.383 -16.672 -14.18 1 86.94 84 PRO A C 1
ATOM 716 O O . PRO A 1 84 ? 8.469 -15.859 -14.109 1 86.94 84 PRO A O 1
ATOM 719 N N . PHE A 1 85 ? 9.648 -17.625 -13.312 1 91.56 85 PHE A N 1
ATOM 720 C CA . PHE A 1 85 ? 8.93 -17.656 -12.039 1 91.56 85 PHE A CA 1
ATOM 721 C C . PHE A 1 85 ? 9.234 -16.406 -11.211 1 91.56 85 PHE A C 1
ATOM 723 O O . PHE A 1 85 ? 10.406 -16.062 -11.031 1 91.56 85 PHE A O 1
ATOM 730 N N . ARG A 1 86 ? 8.188 -15.781 -10.719 1 85.75 86 ARG A N 1
ATOM 731 C CA . ARG A 1 86 ? 8.375 -14.594 -9.891 1 85.75 86 ARG A CA 1
ATOM 732 C C . ARG A 1 86 ? 8.156 -14.906 -8.414 1 85.75 86 ARG A C 1
ATOM 734 O O . ARG A 1 86 ? 7.09 -15.398 -8.039 1 85.75 86 ARG A O 1
ATOM 741 N N . TYR A 1 87 ? 9.148 -14.531 -7.691 1 90.06 87 TYR A N 1
ATOM 742 C CA . TYR A 1 87 ? 9.016 -14.688 -6.246 1 90.06 87 TYR A CA 1
ATOM 743 C C . TYR A 1 87 ? 8.031 -13.672 -5.68 1 90.06 87 TYR A C 1
ATOM 745 O O . TYR A 1 87 ? 8.023 -12.508 -6.09 1 90.06 87 TYR A O 1
ATOM 753 N N . ARG A 1 88 ? 7.168 -14.148 -4.754 1 92.88 88 ARG A N 1
ATOM 754 C CA . ARG A 1 88 ? 6.25 -13.234 -4.086 1 92.88 88 ARG A CA 1
ATOM 755 C C . ARG A 1 88 ? 6.73 -12.914 -2.676 1 92.88 88 ARG A C 1
ATOM 757 O O . ARG A 1 88 ? 6.242 -11.969 -2.049 1 92.88 88 ARG A O 1
ATOM 764 N N . GLY A 1 89 ? 7.688 -13.68 -2.223 1 91.88 89 GLY A N 1
ATOM 765 C CA . GLY A 1 89 ? 8.367 -13.383 -0.974 1 91.88 89 GLY A CA 1
ATOM 766 C C . GLY A 1 89 ? 9.648 -12.594 -1.171 1 91.88 89 GLY A C 1
ATOM 767 O O . GLY A 1 89 ? 9.812 -11.906 -2.182 1 91.88 89 GLY A O 1
ATOM 768 N N . VAL A 1 90 ? 10.438 -12.656 -0.182 1 93.69 90 VAL A N 1
ATOM 769 C CA . VAL A 1 90 ? 11.703 -11.93 -0.237 1 93.69 90 VAL A CA 1
ATOM 770 C C . VAL A 1 90 ? 12.609 -12.562 -1.291 1 93.69 90 VAL A C 1
ATOM 772 O O . VAL A 1 90 ? 12.859 -13.766 -1.266 1 93.69 90 VAL A O 1
ATOM 775 N N . TYR A 1 91 ? 13.055 -11.758 -2.213 1 90.19 91 TYR A N 1
ATOM 776 C CA . TYR A 1 91 ? 14.016 -12.258 -3.189 1 90.19 91 TYR A CA 1
ATOM 777 C C . TYR A 1 91 ? 15.312 -12.672 -2.512 1 90.19 91 TYR A C 1
ATOM 779 O O . TYR A 1 91 ? 15.781 -11.992 -1.591 1 90.19 91 TYR A O 1
ATOM 787 N N . PRO A 1 92 ? 15.922 -13.75 -3.057 1 85.88 92 PRO A N 1
ATOM 788 C CA . PRO A 1 92 ? 17.156 -14.234 -2.449 1 85.88 92 PRO A CA 1
ATOM 789 C C . PRO A 1 92 ? 18.266 -13.172 -2.443 1 85.88 92 PRO A C 1
ATOM 791 O O . PRO A 1 92 ? 19.094 -13.141 -1.522 1 85.88 92 PRO A O 1
ATOM 794 N N . GLN A 1 93 ? 18.297 -12.25 -3.393 1 87.81 93 GLN A N 1
ATOM 795 C CA . GLN A 1 93 ? 19.375 -11.266 -3.51 1 87.81 93 GLN A CA 1
ATOM 796 C C . GLN A 1 93 ? 19.016 -9.969 -2.793 1 87.81 93 GLN A C 1
ATOM 798 O O . GLN A 1 93 ? 19.781 -9.008 -2.814 1 87.81 93 GLN A O 1
ATOM 803 N N . ALA A 1 94 ? 17.891 -9.953 -2.156 1 93.06 94 ALA A N 1
ATOM 804 C CA . ALA A 1 94 ? 17.391 -8.695 -1.591 1 93.06 94 ALA A CA 1
ATOM 805 C C . ALA A 1 94 ? 18.172 -8.328 -0.325 1 93.06 94 ALA A C 1
ATOM 807 O O . ALA A 1 94 ? 18.672 -9.211 0.383 1 93.06 94 ALA A O 1
ATOM 808 N N . LYS A 1 95 ? 18.359 -7.074 -0.056 1 94.5 95 LYS A N 1
ATOM 809 C CA . LYS A 1 95 ? 18.953 -6.574 1.179 1 94.5 95 LYS A CA 1
ATOM 810 C C . LYS A 1 95 ? 17.875 -6.102 2.154 1 94.5 95 LYS A C 1
ATOM 812 O O . LYS A 1 95 ? 16.812 -5.641 1.737 1 94.5 95 LYS A O 1
ATOM 817 N N . PHE A 1 96 ? 18.219 -6.219 3.379 1 95.44 96 PHE A N 1
ATOM 818 C CA . PHE A 1 96 ? 17.344 -5.785 4.457 1 95.44 96 PHE A CA 1
ATOM 819 C C . PHE A 1 96 ? 17.375 -4.27 4.605 1 95.44 96 PHE A C 1
ATOM 821 O O . PHE A 1 96 ? 18.438 -3.678 4.742 1 95.44 96 PHE A O 1
ATOM 828 N N . ASP A 1 97 ? 16.141 -3.596 4.543 1 94.69 97 ASP A N 1
ATOM 829 C CA . ASP A 1 97 ? 16.094 -2.139 4.598 1 94.69 97 ASP A CA 1
ATOM 830 C C . ASP A 1 97 ? 15.68 -1.652 5.984 1 94.69 97 ASP A C 1
ATOM 832 O O . ASP A 1 97 ? 15.992 -0.523 6.371 1 94.69 97 ASP A O 1
ATOM 836 N N . GLY A 1 98 ? 14.898 -2.443 6.688 1 95.5 98 GLY A N 1
ATOM 837 C CA . GLY A 1 98 ? 14.492 -2.033 8.023 1 95.5 98 GLY A CA 1
ATOM 838 C C . GLY A 1 98 ? 13.195 -2.666 8.477 1 95.5 98 GLY A C 1
ATOM 839 O O . GLY A 1 98 ? 12.586 -3.447 7.734 1 95.5 98 GLY A O 1
ATOM 840 N N . ILE A 1 99 ? 12.867 -2.369 9.703 1 97.12 99 ILE A N 1
ATOM 841 C CA . ILE A 1 99 ? 11.609 -2.822 10.281 1 97.12 99 ILE A CA 1
ATOM 842 C C . ILE A 1 99 ? 10.672 -1.631 10.492 1 97.12 99 ILE A C 1
ATOM 844 O O . ILE A 1 99 ? 11.109 -0.565 10.938 1 97.12 99 ILE A O 1
ATOM 848 N N . PHE A 1 100 ? 9.43 -1.828 10.094 1 97.94 100 PHE A N 1
ATOM 849 C CA . PHE A 1 100 ? 8.375 -0.837 10.258 1 97.94 100 PHE A CA 1
ATOM 850 C C . PHE A 1 100 ? 7.141 -1.46 10.898 1 97.94 100 PHE A C 1
ATOM 852 O O . PHE A 1 100 ? 7.062 -2.682 11.047 1 97.94 100 PHE A O 1
ATOM 859 N N . ASN A 1 101 ? 6.262 -0.56 11.32 1 98.62 101 ASN A N 1
ATOM 860 C CA . ASN A 1 101 ? 4.984 -1.02 11.852 1 98.62 101 ASN A CA 1
ATOM 861 C C . ASN A 1 101 ? 3.812 -0.49 11.031 1 98.62 101 ASN A C 1
ATOM 863 O O . ASN A 1 101 ? 3.715 0.714 10.781 1 98.62 101 ASN A O 1
ATOM 867 N N . ILE A 1 102 ? 3.008 -1.41 10.609 1 98.81 102 ILE A N 1
ATOM 868 C CA . ILE A 1 102 ? 1.72 -1.029 10.039 1 98.81 102 ILE A CA 1
ATOM 869 C C . ILE A 1 102 ? 0.666 -0.964 11.141 1 98.81 102 ILE A C 1
ATOM 871 O O . ILE A 1 102 ? 0.501 -1.916 11.906 1 98.81 102 ILE A O 1
ATOM 875 N N . GLY A 1 103 ? -0.031 0.173 11.172 1 98.38 103 GLY A N 1
ATOM 876 C CA . GLY A 1 103 ? -0.987 0.383 12.242 1 98.38 103 GLY A CA 1
ATOM 877 C C . GLY A 1 103 ? -0.428 1.213 13.383 1 98.38 103 GLY A C 1
ATOM 878 O O . GLY A 1 103 ? 0.531 1.965 13.203 1 98.38 103 GLY A O 1
ATOM 879 N N . ALA A 1 104 ? -1.056 1.106 14.508 1 97.88 104 ALA A N 1
ATOM 880 C CA . ALA A 1 104 ? -0.723 1.945 15.656 1 97.88 104 ALA A CA 1
ATOM 881 C C . ALA A 1 104 ? 0.241 1.229 16.594 1 97.88 104 ALA A C 1
ATOM 883 O O . ALA A 1 104 ? -0.12 0.228 17.219 1 97.88 104 ALA A O 1
ATOM 884 N N . VAL A 1 105 ? 1.396 1.843 16.719 1 96.94 105 VAL A N 1
ATOM 885 C CA . VAL A 1 105 ? 2.414 1.25 17.578 1 96.94 105 VAL A CA 1
ATOM 886 C C . VAL A 1 105 ? 1.906 1.193 19.016 1 96.94 105 VAL A C 1
ATOM 888 O O . VAL A 1 105 ? 1.323 2.16 19.516 1 96.94 105 VAL A O 1
ATOM 891 N N . GLY A 1 106 ? 2.055 0.103 19.688 1 92.81 106 GLY A N 1
ATOM 892 C CA . GLY A 1 106 ? 1.686 -0.031 21.094 1 92.81 106 GLY A CA 1
ATOM 893 C C . GLY A 1 106 ? 0.236 -0.434 21.281 1 92.81 106 GLY A C 1
ATOM 894 O O . GLY A 1 106 ? -0.205 -0.645 22.422 1 92.81 106 GLY A O 1
ATOM 895 N N . VAL A 1 107 ? -0.523 -0.511 20.234 1 94.56 107 VAL A N 1
ATOM 896 C CA . VAL A 1 107 ? -1.915 -0.932 20.344 1 94.56 107 VAL A CA 1
ATOM 897 C C . VAL A 1 107 ? -2.045 -2.402 19.953 1 94.56 107 VAL A C 1
ATOM 899 O O . VAL A 1 107 ? -1.994 -2.744 18.781 1 94.56 107 VAL A O 1
ATOM 902 N N . SER A 1 108 ? -2.316 -3.195 20.969 1 93.06 108 SER A N 1
ATOM 903 C CA . SER A 1 108 ? -2.41 -4.633 20.734 1 93.06 108 SER A CA 1
ATOM 904 C C . SER A 1 108 ? -3.523 -4.965 19.75 1 93.06 108 SER A C 1
ATOM 906 O O . SER A 1 108 ? -4.637 -4.445 19.859 1 93.06 108 SER A O 1
ATOM 908 N N . GLY A 1 109 ? -3.184 -5.805 18.75 1 94.88 109 GLY A N 1
ATOM 909 C CA . GLY A 1 109 ? -4.16 -6.27 17.781 1 94.88 109 GLY A CA 1
ATOM 910 C C . GLY A 1 109 ? -4.316 -5.328 16.594 1 94.88 109 GLY A C 1
ATOM 911 O O . GLY A 1 109 ? -4.996 -5.656 15.625 1 94.88 109 GLY A O 1
ATOM 912 N N . GLU A 1 110 ? -3.783 -4.145 16.703 1 97.25 110 GLU A N 1
ATOM 913 C CA . GLU A 1 110 ? -3.928 -3.211 15.594 1 97.25 110 GLU A CA 1
ATOM 914 C C . GLU A 1 110 ? -2.566 -2.729 15.102 1 97.25 110 GLU A C 1
ATOM 916 O O . GLU A 1 110 ? -2.41 -1.56 14.742 1 97.25 110 GLU A O 1
ATOM 921 N N . VAL A 1 111 ? -1.635 -3.648 15.188 1 98.12 111 VAL A N 1
ATOM 922 C CA . VAL A 1 111 ? -0.289 -3.359 14.703 1 98.12 111 VAL A CA 1
ATOM 923 C C . VAL A 1 111 ? 0.373 -4.648 14.219 1 98.12 111 VAL A C 1
ATOM 925 O O . VAL A 1 111 ? 0.152 -5.719 14.789 1 98.12 111 VAL A O 1
ATOM 928 N N . VAL A 1 112 ? 1.107 -4.566 13.156 1 98.38 112 VAL A N 1
ATOM 929 C CA . VAL A 1 112 ? 1.936 -5.672 12.68 1 98.38 112 VAL A CA 1
ATOM 930 C C . VAL A 1 112 ? 3.303 -5.145 12.25 1 98.38 112 VAL A C 1
ATOM 932 O O . VAL A 1 112 ? 3.393 -4.145 11.531 1 98.38 112 VAL A O 1
ATOM 935 N N . ALA A 1 113 ? 4.32 -5.75 12.758 1 97.94 113 ALA A N 1
ATOM 936 C CA . ALA A 1 113 ? 5.672 -5.402 12.336 1 97.94 113 ALA A CA 1
ATOM 937 C C . ALA A 1 113 ? 5.996 -6.012 10.977 1 97.94 113 ALA A C 1
ATOM 939 O O . ALA A 1 113 ? 5.652 -7.168 10.703 1 97.94 113 ALA A O 1
ATOM 940 N N . VAL A 1 114 ? 6.617 -5.195 10.125 1 97.94 114 VAL A N 1
ATOM 941 C CA . VAL A 1 114 ? 6.992 -5.672 8.797 1 97.94 114 VAL A CA 1
ATOM 942 C C . VAL A 1 114 ? 8.461 -5.348 8.531 1 97.94 114 VAL A C 1
ATOM 944 O O . VAL A 1 114 ? 9.023 -4.43 9.133 1 97.94 114 VAL A O 1
ATOM 947 N N . GLN A 1 115 ? 8.969 -6.152 7.637 1 97.31 115 GLN A N 1
ATOM 948 C CA . GLN A 1 115 ? 10.32 -5.938 7.125 1 97.31 115 GLN A CA 1
ATOM 949 C C . GLN A 1 115 ? 10.289 -5.453 5.68 1 97.31 115 GLN A C 1
ATOM 951 O O . GLN A 1 115 ? 9.516 -5.961 4.863 1 97.31 115 GLN A O 1
ATOM 956 N N . ALA A 1 116 ? 11.141 -4.492 5.508 1 96.5 116 ALA A N 1
ATOM 957 C CA . ALA A 1 116 ? 11.297 -3.992 4.145 1 96.5 116 ALA A CA 1
ATOM 958 C C . ALA A 1 116 ? 12.57 -4.531 3.506 1 96.5 116 ALA A C 1
ATOM 960 O O . ALA A 1 116 ? 13.609 -4.617 4.16 1 96.5 116 ALA A O 1
ATOM 961 N N . TRP A 1 117 ? 12.43 -4.945 2.248 1 95.62 117 TRP A N 1
ATOM 962 C CA . TRP A 1 117 ? 13.539 -5.496 1.477 1 95.62 117 TRP A CA 1
ATOM 963 C C . TRP A 1 117 ? 13.578 -4.895 0.077 1 95.62 117 TRP A C 1
ATOM 965 O O . TRP A 1 117 ? 12.547 -4.531 -0.483 1 95.62 117 TRP A O 1
ATOM 975 N N . SER A 1 118 ? 14.758 -4.766 -0.458 1 94.12 118 SER A N 1
ATOM 976 C CA . SER A 1 118 ? 14.891 -4.281 -1.827 1 94.12 118 SER A CA 1
ATOM 977 C C . SER A 1 118 ? 16.078 -4.934 -2.533 1 94.12 118 SER A C 1
ATOM 979 O O . SER A 1 118 ? 17.016 -5.398 -1.884 1 94.12 118 SER A O 1
ATOM 981 N N . ALA A 1 119 ? 15.93 -5.055 -3.826 1 93.25 119 ALA A N 1
ATOM 982 C CA . ALA A 1 119 ? 17 -5.664 -4.621 1 93.25 119 ALA A CA 1
ATOM 983 C C . ALA A 1 119 ? 16.953 -5.16 -6.059 1 93.25 119 ALA A C 1
ATOM 985 O O . ALA A 1 119 ? 15.883 -4.906 -6.609 1 93.25 119 ALA A O 1
ATOM 986 N N . ASN A 1 120 ? 18.141 -4.879 -6.609 1 89.81 120 ASN A N 1
ATOM 987 C CA . ASN A 1 120 ? 18.281 -4.84 -8.062 1 89.81 120 ASN A CA 1
ATOM 988 C C . ASN A 1 120 ? 18.531 -6.234 -8.633 1 89.81 120 ASN A C 1
ATOM 990 O O . ASN A 1 120 ? 19.578 -6.836 -8.391 1 89.81 120 ASN A O 1
ATOM 994 N N . ILE A 1 121 ? 17.484 -6.672 -9.211 1 82.81 121 ILE A N 1
ATOM 995 C CA . ILE A 1 121 ? 17.562 -8.023 -9.766 1 82.81 121 ILE A CA 1
ATOM 996 C C . ILE A 1 121 ? 18.188 -7.973 -11.156 1 82.81 121 ILE A C 1
ATOM 998 O O . ILE A 1 121 ? 18.094 -6.961 -11.859 1 82.81 121 ILE A O 1
ATOM 1002 N N . THR A 1 122 ? 18.906 -8.93 -11.5 1 75.88 122 THR A N 1
ATOM 1003 C CA . THR A 1 122 ? 19.578 -9.008 -12.797 1 75.88 122 THR A CA 1
ATOM 1004 C C . THR A 1 122 ? 18.578 -8.758 -13.93 1 75.88 122 THR A C 1
ATOM 1006 O O . THR A 1 122 ? 17.438 -9.219 -13.859 1 75.88 122 THR A O 1
ATOM 1009 N N . GLY A 1 123 ? 18.906 -7.934 -15.016 1 74.75 123 GLY A N 1
ATOM 1010 C CA . GLY A 1 123 ? 18.094 -7.652 -16.188 1 74.75 123 GLY A CA 1
ATOM 1011 C C . GLY A 1 123 ? 17.328 -6.352 -16.078 1 74.75 123 GLY A C 1
ATOM 1012 O O . GLY A 1 123 ? 16.391 -6.113 -16.844 1 74.75 123 GLY A O 1
ATOM 1013 N N . GLY A 1 124 ? 17.672 -5.566 -14.992 1 74 124 GLY A N 1
ATOM 1014 C CA . GLY A 1 124 ? 17.031 -4.266 -14.867 1 74 124 GLY A CA 1
ATOM 1015 C C . GLY A 1 124 ? 15.719 -4.305 -14.117 1 74 124 GLY A C 1
ATOM 1016 O O . GLY A 1 124 ? 14.844 -3.465 -14.336 1 74 124 GLY A O 1
ATOM 1017 N N . PHE A 1 125 ? 15.633 -5.273 -13.336 1 84.31 125 PHE A N 1
ATOM 1018 C CA . PHE A 1 125 ? 14.43 -5.496 -12.539 1 84.31 125 PHE A CA 1
ATOM 1019 C C . PHE A 1 125 ? 14.672 -5.105 -11.086 1 84.31 125 PHE A C 1
ATOM 1021 O O . PHE A 1 125 ? 15.602 -5.602 -10.445 1 84.31 125 PHE A O 1
ATOM 1028 N N . PHE A 1 126 ? 13.969 -4.016 -10.672 1 89.12 126 PHE A N 1
ATOM 1029 C CA . PHE A 1 126 ? 14.047 -3.584 -9.281 1 89.12 126 PHE A CA 1
ATOM 1030 C C . PHE A 1 126 ? 12.859 -4.117 -8.484 1 89.12 126 PHE A C 1
ATOM 1032 O O . PHE A 1 126 ? 11.727 -4.121 -8.977 1 89.12 126 PHE A O 1
ATOM 1039 N N . TYR A 1 127 ? 13.258 -4.594 -7.324 1 92.19 127 TYR A N 1
ATOM 1040 C CA . TYR A 1 127 ? 12.266 -5.129 -6.402 1 92.19 127 TYR A CA 1
ATOM 1041 C C . TYR A 1 127 ? 12.344 -4.434 -5.051 1 92.19 127 TYR A C 1
ATOM 1043 O O . TYR A 1 127 ? 13.43 -4.238 -4.508 1 92.19 127 TYR A O 1
ATOM 1051 N N . THR A 1 128 ? 11.227 -4.051 -4.5 1 93.44 128 THR A N 1
ATOM 1052 C CA . THR A 1 128 ? 11.102 -3.754 -3.076 1 93.44 128 THR A CA 1
ATOM 1053 C C . THR A 1 128 ? 9.828 -4.371 -2.504 1 93.44 128 THR A C 1
ATOM 1055 O O . THR A 1 128 ? 8.797 -4.414 -3.178 1 93.44 128 THR A O 1
ATOM 1058 N N . GLY A 1 129 ? 9.906 -4.902 -1.342 1 95.31 129 GLY A N 1
ATOM 1059 C CA . GLY A 1 129 ? 8.773 -5.598 -0.761 1 95.31 129 GLY A CA 1
ATOM 1060 C C . GLY A 1 129 ? 8.711 -5.48 0.75 1 95.31 129 GLY A C 1
ATOM 1061 O O . GLY A 1 129 ? 9.719 -5.199 1.399 1 95.31 129 GLY A O 1
ATOM 1062 N N . LEU A 1 130 ? 7.488 -5.566 1.233 1 97.62 130 LEU A N 1
ATOM 1063 C CA . LEU A 1 130 ? 7.203 -5.688 2.66 1 97.62 130 LEU A CA 1
ATOM 1064 C C . LEU A 1 130 ? 6.723 -7.094 3.002 1 97.62 130 LEU A C 1
ATOM 1066 O O . LEU A 1 130 ? 5.867 -7.648 2.307 1 97.62 130 LEU A O 1
ATOM 1070 N N . VAL A 1 131 ? 7.348 -7.664 4.012 1 98 131 VAL A N 1
ATOM 1071 C CA . VAL A 1 131 ? 6.902 -8.945 4.551 1 98 131 VAL A CA 1
ATOM 1072 C C . VAL A 1 131 ? 6.719 -8.828 6.066 1 98 131 VAL A C 1
ATOM 1074 O O . VAL A 1 131 ? 7.312 -7.957 6.703 1 98 131 VAL A O 1
ATOM 1077 N N . THR A 1 132 ? 5.887 -9.727 6.598 1 98 132 THR A N 1
ATOM 1078 C CA . THR A 1 132 ? 5.664 -9.664 8.039 1 98 132 THR A CA 1
ATOM 1079 C C . THR A 1 132 ? 6.93 -10.062 8.797 1 98 132 THR A C 1
ATOM 1081 O O . THR A 1 132 ? 7.82 -10.703 8.234 1 98 132 THR A O 1
ATOM 1084 N N . TYR A 1 133 ? 7.012 -9.633 9.969 1 95.75 133 TYR A N 1
ATOM 1085 C CA . TYR A 1 133 ? 8.039 -10.047 10.914 1 95.75 133 TYR A CA 1
ATOM 1086 C C . TYR A 1 133 ? 7.453 -10.906 12.023 1 95.75 133 TYR A C 1
ATOM 1088 O O . TYR A 1 133 ? 6.445 -10.539 12.633 1 95.75 133 TYR A O 1
ATOM 1096 N N . PRO A 1 134 ? 8.047 -12.008 12.328 1 94.69 134 PRO A N 1
ATOM 1097 C CA . PRO A 1 134 ? 9.344 -12.492 11.867 1 94.69 134 PRO A CA 1
ATOM 1098 C C . PRO A 1 134 ? 9.227 -13.5 10.727 1 94.69 134 PRO A C 1
ATOM 1100 O O . PRO A 1 134 ? 10.242 -13.898 10.141 1 94.69 134 PRO A O 1
ATOM 1103 N N . SER A 1 135 ? 8.039 -13.875 10.328 1 95.38 135 SER A N 1
ATOM 1104 C CA . SER A 1 135 ? 7.867 -15.07 9.508 1 95.38 135 SER A CA 1
ATOM 1105 C C . SER A 1 135 ? 7.91 -14.727 8.016 1 95.38 135 SER A C 1
ATOM 1107 O O . SER A 1 135 ? 7.84 -15.617 7.168 1 95.38 135 SER A O 1
ATOM 1109 N N . CYS A 1 136 ? 7.891 -13.508 7.617 1 96.75 136 CYS A N 1
ATOM 1110 C CA . CYS A 1 136 ? 8.148 -13.023 6.27 1 96.75 136 CYS A CA 1
ATOM 1111 C C . CYS A 1 136 ? 7 -13.367 5.332 1 96.75 136 CYS A C 1
ATOM 1113 O O . CYS A 1 136 ? 7.223 -13.727 4.172 1 96.75 136 CYS A O 1
ATOM 1115 N N . TYR A 1 137 ? 5.777 -13.25 5.777 1 97.19 137 TYR A N 1
ATOM 1116 C CA . TYR A 1 137 ? 4.621 -13.336 4.891 1 97.19 137 TYR A CA 1
ATOM 1117 C C . TYR A 1 137 ? 4.512 -12.086 4.023 1 97.19 137 TYR A C 1
ATOM 1119 O O . TYR A 1 137 ? 4.633 -10.961 4.523 1 97.19 137 TYR A O 1
ATOM 1127 N N . PRO A 1 138 ? 4.301 -12.281 2.732 1 97.88 138 PRO A N 1
ATOM 1128 C CA . PRO A 1 138 ? 4.262 -11.094 1.877 1 97.88 138 PRO A CA 1
ATOM 1129 C C . PRO A 1 138 ? 3.109 -10.156 2.227 1 97.88 138 PRO A C 1
ATOM 1131 O O . PRO A 1 138 ? 2.006 -10.609 2.537 1 97.88 138 PRO A O 1
ATOM 1134 N N . VAL A 1 139 ? 3.379 -8.867 2.211 1 98.5 139 VAL A N 1
ATOM 1135 C CA . VAL A 1 139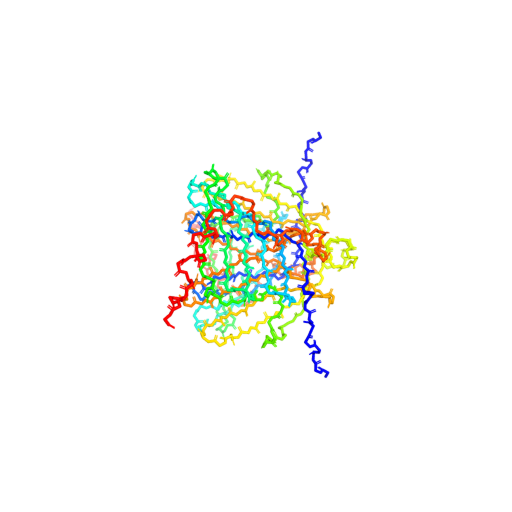 ? 2.396 -7.816 2.477 1 98.5 139 VAL A CA 1
ATOM 1136 C C . VAL A 1 139 ? 2.256 -6.918 1.249 1 98.5 139 VAL A C 1
ATOM 1138 O O . VAL A 1 139 ? 1.142 -6.566 0.857 1 98.5 139 VAL A O 1
ATOM 1141 N N . GLN A 1 140 ? 3.369 -6.617 0.707 1 97.69 140 GLN A N 1
ATOM 1142 C CA . GLN A 1 140 ? 3.416 -5.727 -0.45 1 97.69 140 GLN A CA 1
ATOM 1143 C C . GLN A 1 140 ? 4.641 -6.02 -1.316 1 97.69 140 GLN A C 1
ATOM 1145 O O . GLN A 1 140 ? 5.723 -6.289 -0.798 1 97.69 140 GLN A O 1
ATOM 1150 N N . ASN A 1 141 ? 4.43 -5.996 -2.637 1 95.31 141 ASN A N 1
ATOM 1151 C CA . ASN A 1 141 ? 5.539 -6.062 -3.578 1 95.31 141 ASN A CA 1
ATOM 1152 C C . ASN A 1 141 ? 5.449 -4.961 -4.633 1 95.31 141 ASN A C 1
ATOM 1154 O O . ASN A 1 141 ? 4.375 -4.711 -5.18 1 95.31 141 ASN A O 1
ATOM 1158 N N . ILE A 1 142 ? 6.504 -4.312 -4.844 1 92.31 142 ILE A N 1
ATOM 1159 C CA . ILE A 1 142 ? 6.648 -3.363 -5.938 1 92.31 142 ILE A CA 1
ATOM 1160 C C . ILE A 1 142 ? 7.75 -3.832 -6.887 1 92.31 142 ILE A C 1
ATOM 1162 O O . ILE A 1 142 ? 8.852 -4.18 -6.453 1 92.31 142 ILE A O 1
ATOM 1166 N N . TYR A 1 143 ? 7.395 -3.848 -8.148 1 89.19 143 TYR A N 1
ATOM 1167 C CA . TYR A 1 143 ? 8.352 -4.223 -9.188 1 89.19 143 TYR A CA 1
ATOM 1168 C C . TYR A 1 143 ? 8.484 -3.121 -10.227 1 89.19 143 TYR A C 1
ATOM 1170 O O . TYR A 1 143 ? 7.492 -2.5 -10.617 1 89.19 143 TYR A O 1
ATOM 1178 N N . VAL A 1 144 ? 9.695 -2.926 -10.633 1 87.56 144 VAL A N 1
ATOM 1179 C CA . VAL A 1 144 ? 9.953 -2.012 -11.742 1 87.56 144 VAL A CA 1
ATOM 1180 C C . VAL A 1 144 ? 10.875 -2.682 -12.766 1 87.56 144 VAL A C 1
ATOM 1182 O O . VAL A 1 144 ? 11.938 -3.189 -12.406 1 87.56 144 VAL A O 1
ATOM 1185 N N . SER A 1 145 ? 10.43 -2.709 -13.93 1 84.69 145 SER A N 1
ATOM 1186 C CA . SER A 1 145 ? 11.234 -3.256 -15.016 1 84.69 145 SER A CA 1
ATOM 1187 C C . SER A 1 145 ? 10.945 -2.553 -16.344 1 84.69 145 SER A C 1
ATOM 1189 O O . SER A 1 145 ? 9.938 -1.847 -16.453 1 84.69 145 SER A O 1
ATOM 1191 N N . LYS A 1 146 ? 11.836 -2.756 -17.281 1 81 146 LYS A N 1
ATOM 1192 C CA . LYS A 1 146 ? 11.617 -2.193 -18.609 1 81 146 LYS A CA 1
ATOM 1193 C C . LYS A 1 146 ? 10.445 -2.879 -19.312 1 81 146 LYS A C 1
ATOM 1195 O O . LYS A 1 146 ? 9.672 -2.23 -20.016 1 81 146 LYS A O 1
ATOM 1200 N N . GLU A 1 147 ? 10.305 -4.094 -19.031 1 76.56 147 GLU A N 1
ATOM 1201 C CA . GLU A 1 147 ? 9.328 -4.918 -19.719 1 76.56 147 GLU A CA 1
ATOM 1202 C C . GLU A 1 147 ? 7.918 -4.668 -19.188 1 76.56 147 GLU A C 1
ATOM 1204 O O . GLU A 1 147 ? 6.961 -4.594 -19.969 1 76.56 147 GLU A O 1
ATOM 1209 N N . TYR A 1 148 ? 7.684 -4.551 -17.875 1 76.5 148 TYR A N 1
ATOM 1210 C CA . TYR A 1 148 ? 6.352 -4.543 -17.281 1 76.5 148 TYR A CA 1
ATOM 1211 C C . TYR A 1 148 ? 6.039 -3.186 -16.672 1 76.5 148 TYR A C 1
ATOM 1213 O O . TYR A 1 148 ? 4.883 -2.891 -16.344 1 76.5 148 TYR A O 1
ATOM 1221 N N . GLY A 1 149 ? 7.164 -2.387 -16.594 1 81.38 149 GLY A N 1
ATOM 1222 C CA . GLY A 1 149 ? 6.957 -1.102 -15.945 1 8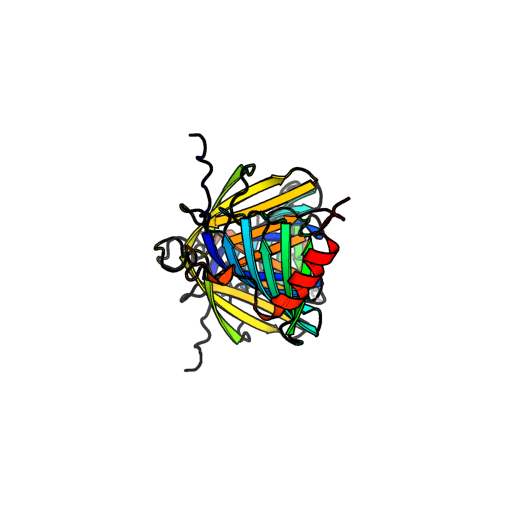1.38 149 GLY A CA 1
ATOM 1223 C C . GLY A 1 149 ? 6.777 -1.212 -14.445 1 81.38 149 GLY A C 1
ATOM 1224 O O . GLY A 1 149 ? 7.48 -1.979 -13.781 1 81.38 149 GLY A O 1
ATOM 1225 N N . PHE A 1 150 ? 5.965 -0.35 -13.906 1 85 150 PHE A N 1
ATOM 1226 C CA . PHE A 1 150 ? 5.727 -0.271 -12.469 1 85 150 PHE A CA 1
ATOM 1227 C C . PHE A 1 150 ? 4.539 -1.139 -12.07 1 85 150 PHE A C 1
ATOM 1229 O O . PHE A 1 150 ? 3.439 -0.979 -12.602 1 85 150 PHE A O 1
ATOM 1236 N N . GLU A 1 151 ? 4.789 -2.143 -11.18 1 88.19 151 GLU A N 1
ATOM 1237 C CA . GLU A 1 151 ? 3.74 -3.006 -10.641 1 88.19 151 GLU A CA 1
ATOM 1238 C C . GLU A 1 151 ? 3.711 -2.961 -9.117 1 88.19 151 GLU A C 1
ATOM 1240 O O . GLU A 1 151 ? 4.742 -3.145 -8.469 1 88.19 151 GLU A O 1
ATOM 1245 N N . HIS A 1 152 ? 2.574 -2.635 -8.617 1 91.44 152 HIS A N 1
ATOM 1246 C CA . HIS A 1 152 ? 2.367 -2.604 -7.172 1 91.44 152 HIS A CA 1
ATOM 1247 C C . HIS A 1 152 ? 1.322 -3.631 -6.746 1 91.44 152 HIS A C 1
ATOM 1249 O O . HIS A 1 152 ? 0.18 -3.59 -7.207 1 91.44 152 HIS A O 1
ATOM 1255 N N . SER A 1 153 ? 1.732 -4.559 -5.844 1 95.06 153 SER A N 1
ATOM 1256 C CA . SER A 1 153 ? 0.834 -5.598 -5.352 1 95.06 153 SER A CA 1
ATOM 1257 C C . SER A 1 153 ? 0.651 -5.5 -3.84 1 95.06 153 SER A C 1
ATOM 1259 O O . SER A 1 153 ? 1.63 -5.426 -3.094 1 95.06 153 SER A O 1
ATOM 1261 N N . ASP A 1 154 ? -0.572 -5.461 -3.436 1 97.25 154 ASP A N 1
ATOM 1262 C CA . ASP A 1 154 ? -0.917 -5.656 -2.031 1 97.25 154 ASP A CA 1
ATOM 1263 C C . ASP A 1 154 ? -1.52 -7.043 -1.801 1 97.25 154 ASP A C 1
ATOM 1265 O O . ASP A 1 154 ? -2.328 -7.512 -2.602 1 97.25 154 ASP A O 1
ATOM 1269 N N . TYR A 1 155 ? -1.09 -7.66 -0.742 1 98.56 155 TYR A N 1
ATOM 1270 C CA . TYR A 1 155 ? -1.606 -8.984 -0.403 1 98.56 155 TYR A CA 1
ATOM 1271 C C . TYR A 1 155 ? -2.463 -8.93 0.857 1 98.56 155 TYR A C 1
ATOM 1273 O O . TYR A 1 155 ? -2.109 -8.25 1.824 1 98.56 155 TYR A O 1
ATOM 1281 N N . PHE A 1 156 ? -3.561 -9.617 0.827 1 98.75 156 PHE A N 1
ATOM 1282 C CA . PHE A 1 156 ? -4.477 -9.648 1.96 1 98.75 156 PHE A CA 1
ATOM 1283 C C . PHE A 1 156 ? -4.93 -11.078 2.252 1 98.75 156 PHE A C 1
ATOM 1285 O O . PHE A 1 156 ? -4.832 -11.953 1.391 1 98.75 156 PHE A O 1
ATOM 1292 N N . ASP A 1 157 ? -5.367 -11.289 3.424 1 98.69 157 ASP A N 1
ATOM 1293 C CA . ASP A 1 157 ? -6.023 -12.523 3.834 1 98.69 157 ASP A CA 1
ATOM 1294 C C . ASP A 1 157 ? -5.168 -13.742 3.49 1 98.69 157 ASP A C 1
ATOM 1296 O O . ASP A 1 157 ? -5.656 -14.703 2.893 1 98.69 157 ASP A O 1
ATOM 1300 N N . LEU A 1 158 ? -3.945 -13.617 3.871 1 98.69 158 LEU A N 1
ATOM 1301 C CA . LEU A 1 158 ? -3.012 -14.688 3.539 1 98.69 158 LEU A CA 1
ATOM 1302 C C . LEU A 1 158 ? -3.207 -15.891 4.457 1 98.69 158 LEU A C 1
ATOM 1304 O O . LEU A 1 158 ? -3.244 -15.742 5.684 1 98.69 158 LEU A O 1
ATOM 1308 N N . ASN A 1 159 ? -3.383 -17.016 3.867 1 98.25 159 ASN A N 1
ATOM 1309 C CA . ASN A 1 159 ? -3.439 -18.297 4.559 1 98.25 159 ASN A CA 1
ATOM 1310 C C . ASN A 1 159 ? -2.221 -19.156 4.246 1 98.25 159 ASN A C 1
ATOM 1312 O O . ASN A 1 159 ? -1.852 -19.312 3.08 1 98.25 159 ASN A O 1
ATOM 1316 N N . ILE A 1 160 ? -1.747 -19.672 5.34 1 96.62 160 ILE A N 1
ATOM 1317 C CA . ILE A 1 160 ? -0.531 -20.469 5.18 1 96.62 160 ILE A CA 1
ATOM 1318 C C . ILE A 1 160 ? -0.871 -21.812 4.543 1 96.62 160 ILE A C 1
ATOM 1320 O O . ILE A 1 160 ? -1.865 -22.438 4.906 1 96.62 160 ILE A O 1
ATOM 1324 N N . GLY A 1 161 ? -0.034 -22.156 3.625 1 97 161 GLY A N 1
ATOM 1325 C CA . GLY A 1 161 ? -0.228 -23.438 2.967 1 97 161 GLY A CA 1
ATOM 1326 C C . GLY A 1 161 ? -1.238 -23.391 1.837 1 97 161 GLY A C 1
ATOM 1327 O O . GLY A 1 161 ? -1.657 -22.297 1.425 1 97 161 GLY A O 1
ATOM 1328 N N . ILE A 1 162 ? -1.479 -24.5 1.291 1 97.69 162 ILE A N 1
ATOM 1329 C CA . ILE A 1 162 ? -2.465 -24.719 0.239 1 97.69 162 ILE A CA 1
ATOM 1330 C C . ILE A 1 162 ? -3.502 -25.734 0.709 1 97.69 162 ILE A C 1
ATOM 1332 O O . ILE A 1 162 ? -3.168 -26.891 0.987 1 97.69 162 ILE A O 1
ATOM 1336 N N . VAL A 1 163 ? -4.715 -25.312 0.757 1 95.94 163 VAL A N 1
ATOM 1337 C CA . VAL A 1 163 ? -5.777 -26.109 1.351 1 95.94 163 VAL A CA 1
ATOM 1338 C C . VAL A 1 163 ? -6.078 -27.312 0.452 1 95.94 163 VAL A C 1
ATOM 1340 O O . VAL A 1 163 ? -6.203 -28.438 0.933 1 95.94 163 VAL A O 1
ATOM 1343 N N . ASP A 1 164 ? -6.297 -27.078 -0.802 1 97.56 164 ASP A N 1
ATOM 1344 C CA . ASP A 1 164 ? -6.637 -28.094 -1.784 1 97.56 164 ASP A CA 1
ATOM 1345 C C . ASP A 1 164 ? -5.648 -28.094 -2.949 1 97.56 164 ASP A C 1
ATOM 1347 O O . ASP A 1 164 ? -5.684 -27.188 -3.795 1 97.56 164 ASP A O 1
ATOM 1351 N N . LEU A 1 165 ? -4.898 -29.141 -3.055 1 97.06 165 LEU A N 1
ATOM 1352 C CA . LEU A 1 165 ? -3.865 -29.219 -4.082 1 97.06 165 LEU A CA 1
ATOM 1353 C C . LEU A 1 165 ? -4.484 -29.281 -5.473 1 97.06 165 LEU A C 1
ATOM 1355 O O . LEU A 1 165 ? -3.803 -29.047 -6.473 1 97.06 165 LEU A O 1
ATOM 1359 N N . ASN A 1 166 ? -5.762 -29.516 -5.57 1 97.69 166 ASN A N 1
ATOM 1360 C CA . ASN A 1 166 ? -6.445 -29.578 -6.859 1 97.69 166 ASN A CA 1
ATOM 1361 C C . ASN A 1 166 ? -6.48 -28.203 -7.539 1 97.69 166 ASN A C 1
ATOM 1363 O O . ASN A 1 166 ? -6.801 -28.109 -8.727 1 97.69 166 ASN A O 1
ATOM 1367 N N . VAL A 1 167 ? -6.082 -27.234 -6.832 1 98.31 167 VAL A N 1
ATOM 1368 C CA . VAL A 1 167 ? -6.047 -25.906 -7.438 1 98.31 167 VAL A CA 1
ATOM 1369 C C . VAL A 1 167 ? -4.996 -25.875 -8.547 1 98.31 167 VAL A C 1
ATOM 1371 O O . VAL A 1 167 ? -5.027 -24.984 -9.414 1 98.31 167 VAL A O 1
ATOM 1374 N N . PHE A 1 168 ? -4.098 -26.875 -8.523 1 98.5 168 PHE A N 1
ATOM 1375 C CA . PHE A 1 168 ? -3.041 -26.875 -9.531 1 98.5 168 PHE A CA 1
ATOM 1376 C C . PHE A 1 168 ? -3.314 -27.938 -10.594 1 98.5 168 PHE A C 1
ATOM 1378 O O . PHE A 1 168 ? -2.406 -28.344 -11.32 1 98.5 168 PHE A O 1
ATOM 1385 N N . VAL A 1 169 ? -4.516 -28.438 -10.641 1 97.69 169 VAL A N 1
ATOM 1386 C CA . VAL A 1 169 ? -4.973 -29.297 -11.719 1 97.69 169 VAL A CA 1
ATOM 1387 C C . VAL A 1 169 ? -5.609 -28.469 -12.82 1 97.69 169 VAL A C 1
ATOM 1389 O O . VAL A 1 169 ? -6.461 -27.609 -12.547 1 97.69 169 VAL A O 1
ATOM 1392 N N . PRO A 1 170 ? -5.141 -28.625 -14.039 1 97.25 170 PRO A N 1
ATOM 1393 C CA . PRO A 1 170 ? -5.734 -27.859 -15.133 1 97.25 170 PRO A CA 1
ATOM 1394 C C . PRO A 1 170 ? -7.258 -27.969 -15.188 1 97.25 170 PRO A C 1
ATOM 1396 O O . PRO A 1 170 ? -7.801 -29.047 -14.93 1 97.25 170 PRO A O 1
ATOM 1399 N N . PRO A 1 171 ? -7.848 -26.891 -15.5 1 95.75 171 PRO A N 1
ATOM 1400 C CA . PRO A 1 171 ? -9.305 -26.938 -15.578 1 95.75 171 PRO A CA 1
ATOM 1401 C C . PRO A 1 171 ? -9.805 -27.906 -16.656 1 95.75 171 PRO A C 1
ATOM 1403 O O . PRO A 1 171 ? -9.156 -28.078 -17.688 1 95.75 171 PRO A O 1
ATOM 1406 N N . ARG A 1 172 ? -10.984 -28.328 -16.391 1 94.44 172 ARG A N 1
ATOM 1407 C CA . ARG A 1 172 ? -11.57 -29.312 -17.297 1 94.44 172 ARG A CA 1
ATOM 1408 C C . ARG A 1 172 ? -11.82 -28.703 -18.672 1 94.44 172 ARG A C 1
ATOM 1410 O O . ARG A 1 172 ? -11.727 -29.391 -19.688 1 94.44 172 ARG A O 1
ATOM 1417 N N . GLU A 1 173 ? -12.086 -27.438 -18.672 1 96.5 173 GLU A N 1
ATOM 1418 C CA . GLU A 1 173 ? -12.336 -26.703 -19.922 1 96.5 173 GLU A CA 1
ATOM 1419 C C . GLU A 1 173 ? -11.117 -26.766 -20.844 1 96.5 173 GLU A C 1
ATOM 1421 O O . GLU A 1 173 ? -11.227 -26.469 -22.031 1 96.5 173 GLU A O 1
ATOM 1426 N N . CYS A 1 174 ? -10.016 -27.188 -20.297 1 97.88 174 CYS A N 1
ATOM 1427 C CA . CYS A 1 174 ? -8.773 -27.016 -21.062 1 97.88 174 CYS A CA 1
ATOM 1428 C C . CYS A 1 174 ? -8.352 -28.344 -21.703 1 97.88 174 CYS A C 1
ATOM 1430 O O . CYS A 1 174 ? -7.328 -28.406 -22.375 1 97.88 174 CYS A O 1
ATOM 1432 N N . VAL A 1 175 ? -9.094 -29.422 -21.594 1 95.25 175 VAL A N 1
ATOM 1433 C CA . VAL A 1 175 ? -8.703 -30.75 -22.062 1 95.25 175 VAL A CA 1
ATOM 1434 C C . VAL A 1 175 ? -8.445 -30.703 -23.578 1 95.25 175 VAL A C 1
ATOM 1436 O O . VAL A 1 175 ? -7.395 -31.141 -24.031 1 95.25 175 VAL A O 1
ATOM 1439 N N . GLN A 1 176 ? -9.375 -30.125 -24.328 1 94.5 176 GLN A N 1
ATOM 1440 C CA . GLN A 1 176 ? -9.234 -30.078 -25.781 1 94.5 176 GLN A CA 1
ATOM 1441 C C . GLN A 1 176 ? -8.086 -29.172 -26.188 1 94.5 176 GLN A C 1
ATOM 1443 O O . GLN A 1 176 ? -7.297 -29.516 -27.078 1 94.5 176 GLN A O 1
ATOM 1448 N N . ALA A 1 177 ? -8.094 -28 -25.594 1 96.25 177 ALA A N 1
ATOM 1449 C CA . ALA A 1 177 ? -7.02 -27.062 -25.922 1 96.25 177 ALA A CA 1
ATOM 1450 C C . ALA A 1 177 ? -5.652 -27.672 -25.625 1 96.25 177 ALA A C 1
ATOM 1452 O O . ALA A 1 177 ? -4.691 -27.438 -26.359 1 96.25 177 ALA A O 1
ATOM 1453 N N . GLU A 1 178 ? -5.555 -28.375 -24.516 1 95.19 178 GLU A N 1
ATOM 1454 C CA . GLU A 1 178 ? -4.289 -29 -24.141 1 95.19 178 GLU A CA 1
ATOM 1455 C C . GLU A 1 178 ? -3.877 -30.062 -25.156 1 95.19 178 GLU A C 1
ATOM 1457 O O . GLU A 1 178 ? -2.703 -30.156 -25.516 1 95.19 178 GLU A O 1
ATOM 1462 N N . LYS A 1 179 ? -4.797 -30.859 -25.688 1 94.12 179 LYS A N 1
ATOM 1463 C CA . LYS A 1 179 ? -4.516 -31.859 -26.703 1 94.12 179 LYS A CA 1
ATOM 1464 C C . LYS A 1 179 ? -3.979 -31.219 -27.984 1 94.12 179 LYS A C 1
ATOM 1466 O O . LYS A 1 179 ? -3.008 -31.703 -28.562 1 94.12 179 LYS A O 1
ATOM 1471 N N . GLU A 1 180 ? -4.621 -30.219 -28.359 1 93.62 180 GLU A N 1
ATOM 1472 C CA . GLU A 1 180 ? -4.191 -29.5 -29.547 1 93.62 180 GLU A CA 1
ATOM 1473 C C . GLU A 1 180 ? -2.783 -28.922 -29.375 1 93.62 180 GLU A C 1
ATOM 1475 O O . GLU A 1 180 ? -1.98 -28.953 -30.312 1 93.62 180 GLU A O 1
ATOM 1480 N N . TRP A 1 181 ? -2.557 -28.344 -28.219 1 92.81 181 TRP A N 1
ATOM 1481 C CA . TRP A 1 181 ? -1.236 -27.812 -27.891 1 92.81 181 TRP A CA 1
ATOM 1482 C C . TRP A 1 181 ? -0.178 -28.906 -27.953 1 92.81 181 TRP A C 1
ATOM 1484 O O . TRP A 1 181 ? 0.91 -28.703 -28.5 1 92.81 181 TRP A O 1
ATOM 1494 N N . GLU A 1 182 ? -0.435 -30.078 -27.391 1 91.12 182 GLU A N 1
ATOM 1495 C CA . GLU A 1 182 ? 0.499 -31.203 -27.375 1 91.12 182 GLU A CA 1
ATOM 1496 C C . GLU A 1 182 ? 0.792 -31.688 -28.797 1 91.12 182 GLU A C 1
ATOM 1498 O O . GLU A 1 182 ? 1.927 -32.062 -29.109 1 91.12 182 GLU A O 1
ATOM 1503 N N . MET A 1 183 ? -0.193 -31.703 -29.625 1 89.81 183 MET A N 1
ATOM 1504 C CA . MET A 1 183 ? -0.032 -32.156 -31.016 1 89.81 183 MET A CA 1
ATOM 1505 C C . MET A 1 183 ? 0.882 -31.219 -31.797 1 89.81 183 MET A C 1
ATOM 1507 O O . MET A 1 183 ? 1.669 -31.672 -32.625 1 89.81 183 MET A O 1
ATOM 1511 N N . LYS A 1 184 ? 0.748 -29.953 -31.5 1 87.81 184 LYS A N 1
ATOM 1512 C CA . LYS A 1 184 ? 1.562 -28.953 -32.188 1 87.81 184 LYS A CA 1
ATOM 1513 C C . LYS A 1 184 ? 3.01 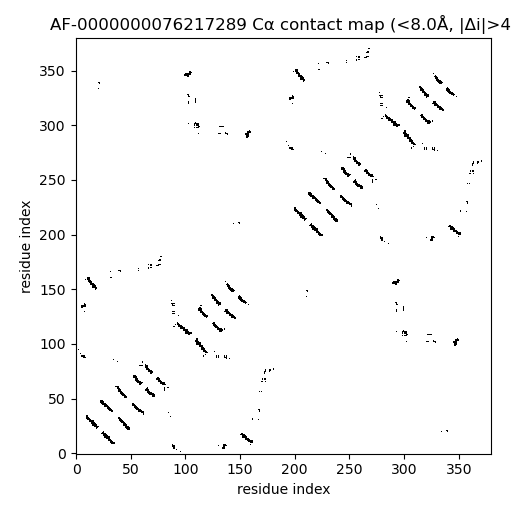-29 -31.703 1 87.81 184 LYS A C 1
ATOM 1515 O O . LYS A 1 184 ? 3.926 -28.625 -32.438 1 87.81 184 LYS A O 1
ATOM 1520 N N . ASN A 1 185 ? 3.205 -29.391 -30.5 1 79.19 185 ASN A N 1
ATOM 1521 C CA . ASN A 1 185 ? 4.547 -29.344 -29.938 1 79.19 185 ASN 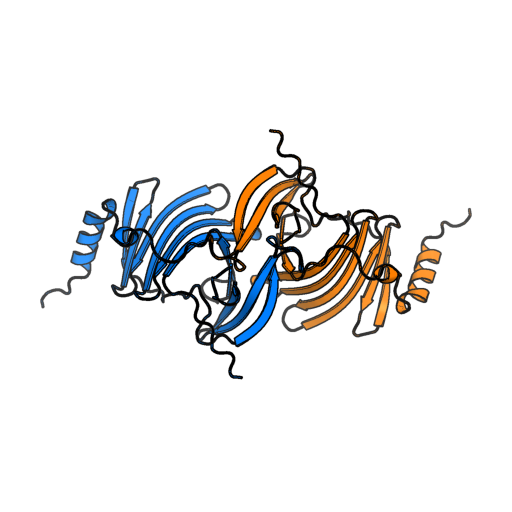A CA 1
ATOM 1522 C C . ASN A 1 185 ? 5.176 -30.734 -29.875 1 79.19 185 ASN A C 1
ATOM 1524 O O . ASN A 1 185 ? 6.188 -30.922 -29.203 1 79.19 185 ASN A O 1
ATOM 1528 N N . ILE A 1 186 ? 4.535 -31.797 -30.391 1 68.88 186 ILE A N 1
ATOM 1529 C CA . ILE A 1 186 ? 5.141 -33.125 -30.625 1 68.88 186 ILE A CA 1
ATOM 1530 C C . ILE A 1 186 ? 6.086 -33.062 -31.812 1 68.88 186 ILE A C 1
ATOM 1532 O O . ILE A 1 186 ? 5.727 -32.531 -32.875 1 68.88 186 ILE A O 1
ATOM 1536 N N . SER A 1 187 ? 7.398 -32.906 -31.578 1 55.94 187 SER A N 1
ATOM 1537 C CA . SER A 1 187 ? 8.414 -33.062 -32.625 1 55.94 187 SER A CA 1
ATOM 1538 C C . SER A 1 187 ? 8.016 -34.156 -33.594 1 55.94 187 SER A C 1
ATOM 1540 O O . SER A 1 187 ? 7.531 -35.219 -33.188 1 55.94 187 SER A O 1
ATOM 1542 N N . PRO A 1 188 ? 7.895 -33.844 -34.938 1 50.72 188 PRO A N 1
ATOM 1543 C CA . PRO A 1 188 ? 7.773 -34.938 -35.906 1 50.72 188 PRO A CA 1
ATOM 1544 C C . PRO A 1 188 ? 8.719 -36.094 -35.656 1 50.72 188 PRO A C 1
ATOM 1546 O O . PRO A 1 188 ? 9.891 -35.875 -35.312 1 50.72 188 PRO A O 1
ATOM 1549 N N . ILE A 1 189 ? 8.258 -37.156 -35.094 1 46.94 189 ILE A N 1
ATOM 1550 C CA . ILE A 1 189 ? 9.109 -38.344 -35.188 1 46.94 189 ILE A CA 1
ATOM 1551 C C . ILE A 1 189 ? 9.789 -38.344 -36.562 1 46.94 189 ILE A C 1
ATOM 1553 O O . ILE A 1 189 ? 9.133 -38.5 -37.594 1 46.94 189 ILE A O 1
ATOM 1557 N N . VAL A 1 190 ? 10.852 -37.469 -36.688 1 39.78 190 VAL A N 1
ATOM 1558 C CA . VAL A 1 190 ? 11.719 -37.781 -37.844 1 39.78 190 VAL A CA 1
ATOM 1559 C C . VAL A 1 190 ? 12.562 -39 -37.5 1 39.78 190 VAL A C 1
ATOM 1561 O O . VAL A 1 190 ? 13.117 -39.125 -36.406 1 39.78 190 VAL A O 1
ATOM 1564 N N . MET B 1 1 ? -27.797 -2.439 11.016 1 26.88 1 MET B N 1
ATOM 1565 C CA . MET B 1 1 ? -26.875 -1.787 11.938 1 26.88 1 MET B CA 1
ATOM 1566 C C . MET B 1 1 ? -26.078 -0.697 11.234 1 26.88 1 MET B C 1
ATOM 1568 O O . MET B 1 1 ? -25.516 -0.931 10.164 1 26.88 1 MET B O 1
ATOM 1572 N N . GLN B 1 2 ? -26.5 0.469 11.25 1 30.86 2 GLN B N 1
ATOM 1573 C CA . GLN B 1 2 ? -25.875 1.604 10.594 1 30.86 2 GLN B CA 1
ATOM 1574 C C . GLN B 1 2 ? -24.359 1.555 10.758 1 30.86 2 GLN B C 1
ATOM 1576 O O . GLN B 1 2 ? -23.844 1.474 11.875 1 30.86 2 GLN B O 1
ATOM 1581 N N . ALA B 1 3 ? -23.609 1.061 9.891 1 39.31 3 ALA B N 1
ATOM 1582 C CA . ALA B 1 3 ? -22.172 0.987 10.102 1 39.31 3 ALA B CA 1
ATOM 1583 C C . ALA B 1 3 ? -21.656 2.24 10.797 1 39.31 3 ALA B C 1
ATOM 1585 O O . ALA B 1 3 ? -21.953 3.361 10.375 1 39.31 3 ALA B O 1
ATOM 1586 N N . ILE B 1 4 ? -21.766 2.457 12.125 1 44.22 4 ILE B N 1
ATOM 1587 C CA . ILE B 1 4 ? -21.141 3.537 12.883 1 44.22 4 ILE B CA 1
ATOM 1588 C C . ILE B 1 4 ? -19.906 4.043 12.156 1 44.22 4 ILE B C 1
ATOM 1590 O O . ILE B 1 4 ? -19 3.266 11.844 1 44.22 4 ILE B O 1
ATOM 1594 N N . ILE B 1 5 ? -20.094 5.004 11.398 1 53.34 5 ILE B N 1
ATOM 1595 C CA . ILE B 1 5 ? -18.969 5.652 10.734 1 53.34 5 ILE B CA 1
ATOM 1596 C C . ILE B 1 5 ? -17.781 5.695 11.688 1 53.34 5 ILE B C 1
ATOM 1598 O O . ILE B 1 5 ? -17.875 6.219 12.805 1 53.34 5 ILE B O 1
ATOM 1602 N N . ASN B 1 6 ? -16.922 4.707 11.758 1 61.75 6 ASN B N 1
ATOM 1603 C CA . ASN B 1 6 ? -15.672 4.598 12.492 1 61.75 6 ASN B CA 1
ATOM 1604 C C . ASN B 1 6 ? -14.766 5.797 12.242 1 61.75 6 ASN B C 1
ATOM 1606 O O . ASN B 1 6 ? -14.492 6.145 11.094 1 61.75 6 ASN B O 1
ATOM 1610 N N . HIS B 1 7 ? -14.742 6.707 13.281 1 81.75 7 HIS B N 1
ATOM 1611 C CA . HIS B 1 7 ? -13.922 7.91 13.211 1 81.75 7 HIS B CA 1
ATOM 1612 C C . HIS B 1 7 ? -12.461 7.602 13.492 1 81.75 7 HIS B C 1
ATOM 1614 O O . HIS B 1 7 ? -12.133 6.988 14.508 1 81.75 7 HIS B O 1
ATOM 1620 N N . SER B 1 8 ? -11.633 7.91 12.562 1 90.94 8 SER B N 1
ATOM 1621 C CA . SER B 1 8 ? -10.188 7.852 12.766 1 90.94 8 SER B CA 1
ATOM 1622 C C . SER B 1 8 ? -9.742 8.828 13.844 1 90.94 8 SER B C 1
ATOM 1624 O O . SER B 1 8 ? -10.336 9.898 14.008 1 90.94 8 SER B O 1
ATOM 1626 N N . PRO B 1 9 ? -8.797 8.438 14.656 1 94.38 9 PRO B N 1
ATOM 1627 C CA . PRO B 1 9 ? -8.273 9.398 15.633 1 94.38 9 PRO B CA 1
ATOM 1628 C C . PRO B 1 9 ? -7.867 10.719 14.992 1 94.38 9 PRO B C 1
ATOM 1630 O O . PRO B 1 9 ? -7.324 10.734 13.883 1 94.38 9 PRO B O 1
ATOM 1633 N N . ALA B 1 10 ? -8.094 11.727 15.734 1 96.12 10 ALA B N 1
ATOM 1634 C CA . ALA B 1 10 ? -7.945 13.078 15.18 1 96.12 10 ALA B CA 1
ATOM 1635 C C . ALA B 1 10 ? -6.488 13.531 15.25 1 96.12 10 ALA B C 1
ATOM 1637 O O . ALA B 1 10 ? -6.102 14.484 14.562 1 96.12 10 ALA B O 1
ATOM 1638 N N . GLN B 1 11 ? -5.691 12.953 16.125 1 97.75 11 GLN B N 1
ATOM 1639 C CA . GLN B 1 11 ? -4.309 13.375 16.312 1 97.75 11 GLN B CA 1
ATOM 1640 C C . GLN B 1 11 ? -3.367 12.18 16.359 1 97.75 11 GLN B C 1
ATOM 1642 O O . GLN B 1 11 ? -3.576 11.242 17.141 1 97.75 11 GLN B O 1
ATOM 1647 N N . TRP B 1 12 ? -2.391 12.25 15.531 1 98.38 12 TRP B N 1
ATOM 1648 C CA . TRP B 1 12 ? -1.4 11.18 15.508 1 98.38 12 TRP B CA 1
ATOM 1649 C C . TRP B 1 12 ? -0.147 11.617 14.75 1 98.38 12 TRP B C 1
ATOM 1651 O O . TRP B 1 12 ? -0.142 12.656 14.086 1 98.38 12 TRP B O 1
ATOM 1661 N N . GLU B 1 13 ? 0.925 10.875 14.93 1 98.69 13 GLU B N 1
ATOM 1662 C CA . GLU B 1 13 ? 2.178 11.031 14.195 1 98.69 13 GLU B CA 1
ATOM 1663 C C . GLU B 1 13 ? 2.574 9.734 13.5 1 98.69 13 GLU B C 1
ATOM 1665 O O . GLU B 1 13 ? 2.344 8.648 14.031 1 98.69 13 GLU B O 1
ATOM 1670 N N . ALA B 1 14 ? 3.135 9.891 12.305 1 98.75 14 ALA B N 1
ATOM 1671 C CA . ALA B 1 14 ? 3.508 8.695 11.547 1 98.75 14 ALA B CA 1
ATOM 1672 C C . ALA B 1 14 ? 4.555 9.023 10.484 1 98.75 14 ALA B C 1
ATOM 1674 O O . ALA B 1 14 ? 4.891 10.195 10.281 1 98.75 14 ALA B O 1
ATOM 1675 N N . ARG B 1 15 ? 5.109 7.98 9.992 1 98.31 15 ARG B N 1
ATOM 1676 C CA . ARG B 1 15 ? 5.859 8.078 8.742 1 98.31 15 ARG B CA 1
ATOM 1677 C C . ARG B 1 15 ? 4.957 7.844 7.539 1 98.31 15 ARG B C 1
ATOM 1679 O O . ARG B 1 15 ? 4.102 6.957 7.562 1 98.31 15 ARG B O 1
ATOM 1686 N N . GLU B 1 16 ? 5.098 8.68 6.609 1 98 16 GLU B N 1
ATOM 1687 C CA . GLU B 1 16 ? 4.371 8.531 5.352 1 98 16 GLU B CA 1
ATOM 1688 C C . GLU B 1 16 ? 5.328 8.312 4.184 1 98 16 GLU B C 1
ATOM 1690 O O . GLU B 1 16 ? 6.328 9.023 4.055 1 98 16 GLU B O 1
ATOM 1695 N N . ILE B 1 17 ? 5.051 7.328 3.4 1 96 17 ILE B N 1
ATOM 1696 C CA . ILE B 1 17 ? 5.82 7.094 2.186 1 96 17 ILE B CA 1
ATOM 1697 C C . ILE B 1 17 ? 4.914 7.227 0.965 1 96 17 ILE B C 1
ATOM 1699 O O . ILE B 1 17 ? 3.855 6.598 0.901 1 96 17 ILE B O 1
ATOM 1703 N N . ARG B 1 18 ? 5.328 8.094 0.086 1 92.62 18 ARG B N 1
ATOM 1704 C CA . ARG B 1 18 ? 4.719 8.219 -1.234 1 92.62 18 ARG B CA 1
ATOM 1705 C C . ARG B 1 18 ? 5.73 7.914 -2.334 1 92.62 18 ARG B C 1
ATOM 1707 O O . ARG B 1 18 ? 6.848 8.43 -2.318 1 92.62 18 ARG B O 1
ATOM 1714 N N . GLN B 1 19 ? 5.324 6.984 -3.209 1 85.94 19 GLN B N 1
ATOM 1715 C CA . GLN B 1 19 ? 6.281 6.664 -4.262 1 85.94 19 GLN B CA 1
ATOM 1716 C C . GLN B 1 19 ? 5.574 6.402 -5.59 1 85.94 19 GLN B C 1
ATOM 1718 O O . GLN B 1 19 ? 4.457 5.883 -5.609 1 85.94 19 GLN B O 1
ATOM 1723 N N . ASP B 1 20 ? 6.152 6.926 -6.609 1 80.06 20 ASP B N 1
ATOM 1724 C CA . ASP B 1 20 ? 5.793 6.66 -7.996 1 80.06 20 ASP B CA 1
ATOM 1725 C C . ASP B 1 20 ? 7.035 6.375 -8.836 1 80.06 20 ASP B C 1
ATOM 1727 O O . ASP B 1 20 ? 7.645 7.293 -9.391 1 80.06 20 ASP B O 1
ATOM 1731 N N . TYR B 1 21 ? 7.25 5.113 -8.969 1 74.25 21 TYR B N 1
ATOM 1732 C CA . TYR B 1 21 ? 8.5 4.738 -9.625 1 74.25 21 TYR B CA 1
ATOM 1733 C C . TYR B 1 21 ? 8.453 5.051 -11.117 1 74.25 21 TYR B C 1
ATOM 1735 O O . TYR B 1 21 ? 9.492 5.211 -11.758 1 74.25 21 TYR B O 1
ATOM 1743 N N . SER B 1 22 ? 7.191 5.082 -11.625 1 74.06 22 SER B N 1
ATOM 1744 C CA . SER B 1 22 ? 7.094 5.445 -13.039 1 74.06 22 SER B CA 1
ATOM 1745 C C . SER B 1 22 ? 7.59 6.867 -13.273 1 74.06 22 SER B C 1
ATOM 1747 O O . SER B 1 22 ? 7.996 7.211 -14.391 1 74.06 22 SER B O 1
ATOM 1749 N N . LYS B 1 23 ? 7.617 7.672 -12.242 1 76.5 23 LYS B N 1
ATOM 1750 C CA . LYS B 1 23 ? 8.078 9.055 -12.312 1 76.5 23 LYS B CA 1
ATOM 1751 C C . LYS B 1 23 ? 9.406 9.227 -11.578 1 76.5 23 LYS B C 1
ATOM 1753 O O . LYS B 1 23 ? 9.891 10.352 -11.414 1 76.5 23 LYS B O 1
ATOM 1758 N N . LYS B 1 24 ? 9.961 8.133 -11.148 1 82 24 LYS B N 1
ATOM 1759 C CA . LYS B 1 24 ? 11.172 8.172 -10.344 1 82 24 LYS B CA 1
ATOM 1760 C C . LYS B 1 24 ? 11.031 9.148 -9.172 1 82 24 LYS B C 1
ATOM 1762 O O . LYS B 1 24 ? 11.883 10.008 -8.969 1 82 24 LYS B O 1
ATOM 1767 N N . PHE B 1 25 ? 9.93 8.992 -8.562 1 87.88 25 PHE B N 1
ATOM 1768 C CA . PHE B 1 25 ? 9.539 9.898 -7.488 1 87.88 25 PHE B CA 1
ATOM 1769 C C . PHE B 1 25 ? 9.344 9.141 -6.18 1 87.88 25 PHE B C 1
ATOM 1771 O O . PHE B 1 25 ? 8.781 8.047 -6.172 1 87.88 25 PHE B O 1
ATOM 1778 N N . ALA B 1 26 ? 9.891 9.703 -5.098 1 90.88 26 ALA B N 1
ATOM 1779 C CA . ALA B 1 26 ? 9.602 9.195 -3.76 1 90.88 26 ALA B CA 1
ATOM 1780 C C . ALA B 1 26 ? 9.594 10.328 -2.736 1 90.88 26 ALA B C 1
ATOM 1782 O O . ALA B 1 26 ? 10.328 11.312 -2.881 1 90.88 26 ALA B O 1
ATOM 1783 N N . GLU B 1 27 ? 8.734 10.211 -1.82 1 95.81 27 GLU B N 1
ATOM 1784 C CA . GLU B 1 27 ? 8.648 11.125 -0.687 1 95.81 27 GLU B CA 1
ATOM 1785 C C . GLU B 1 27 ? 8.578 10.359 0.634 1 95.81 27 GLU B C 1
ATOM 1787 O O . GLU B 1 27 ? 7.723 9.492 0.812 1 95.81 27 GLU B O 1
ATOM 1792 N N . TYR B 1 28 ? 9.516 10.648 1.514 1 96.75 28 TYR B N 1
ATOM 1793 C CA . TYR B 1 28 ? 9.523 10.148 2.883 1 96.75 28 TYR B CA 1
ATOM 1794 C C . TYR B 1 28 ? 9.242 11.266 3.877 1 96.75 28 TYR B C 1
ATOM 1796 O O . TYR B 1 28 ? 9.969 12.266 3.922 1 96.75 28 TYR B O 1
ATOM 1804 N N . ARG B 1 29 ? 8.203 11.055 4.652 1 97.94 29 ARG B N 1
ATOM 1805 C CA . ARG B 1 29 ? 7.781 12.156 5.512 1 97.94 29 ARG B CA 1
ATOM 1806 C C . ARG B 1 29 ? 7.578 11.688 6.949 1 97.94 29 ARG B C 1
ATOM 1808 O O . ARG B 1 29 ? 7.07 10.586 7.184 1 97.94 29 ARG B O 1
ATOM 1815 N N . LYS B 1 30 ? 8.094 12.516 7.836 1 98.31 30 LYS B N 1
ATOM 1816 C CA . LYS B 1 30 ? 7.582 12.477 9.203 1 98.31 30 LYS B CA 1
ATOM 1817 C C . LYS B 1 30 ? 6.387 13.414 9.367 1 98.31 30 LYS B C 1
ATOM 1819 O O . LYS B 1 30 ? 6.496 14.617 9.141 1 98.31 30 LYS B O 1
ATOM 1824 N N . LEU B 1 31 ? 5.332 12.828 9.781 1 98.25 31 LEU B N 1
ATOM 1825 C CA . LEU B 1 31 ? 4.07 13.562 9.797 1 98.25 31 LEU B CA 1
ATOM 1826 C C . LEU B 1 31 ? 3.557 13.742 11.219 1 98.25 31 LEU B C 1
ATOM 1828 O O . LEU B 1 31 ? 3.553 12.789 12 1 98.25 31 LEU B O 1
ATOM 1832 N N . SER B 1 32 ? 3.184 14.961 11.562 1 98.69 32 SER B N 1
ATOM 1833 C CA . SER B 1 32 ? 2.316 15.258 12.695 1 98.69 32 SER B CA 1
ATOM 1834 C C . SER B 1 32 ? 0.963 15.789 12.234 1 98.69 32 SER B C 1
ATOM 1836 O O . SER B 1 32 ? 0.887 16.828 11.586 1 98.69 32 SER B O 1
ATOM 1838 N N . TYR B 1 33 ? -0.04 15.008 12.516 1 98.56 33 TYR B N 1
ATOM 1839 C CA . TYR B 1 33 ? -1.38 15.258 11.992 1 98.56 33 TYR B CA 1
ATOM 1840 C C . TYR B 1 33 ? -2.336 15.641 13.117 1 98.56 33 TYR B C 1
ATOM 1842 O O . TYR B 1 33 ? -2.518 14.891 14.078 1 98.56 33 TYR B O 1
ATOM 1850 N N . ASP B 1 34 ? -2.93 16.844 12.984 1 98.31 34 ASP B N 1
ATOM 1851 C CA . ASP B 1 34 ? -3.906 17.359 13.945 1 98.31 34 ASP B CA 1
ATOM 1852 C C . ASP B 1 34 ? -5.184 17.812 13.234 1 98.31 34 ASP B C 1
ATOM 1854 O O . ASP B 1 34 ? -5.305 18.969 12.844 1 98.31 34 ASP B O 1
ATOM 1858 N N . GLU B 1 35 ? -6.086 16.891 13.18 1 96.44 35 GLU B N 1
ATOM 1859 C CA . GLU B 1 35 ? -7.355 17.172 12.516 1 96.44 35 GLU B CA 1
ATOM 1860 C C . GLU B 1 35 ? -8.195 18.156 13.32 1 96.44 35 GLU B C 1
ATOM 1862 O O . GLU B 1 35 ? -8.898 19 12.742 1 96.44 35 GLU B O 1
ATOM 1867 N N . THR B 1 36 ? -8.156 18.078 14.594 1 96.06 36 THR B N 1
ATOM 1868 C CA . THR B 1 36 ? -8.961 18.922 15.469 1 96.06 36 THR B CA 1
ATOM 1869 C C . THR B 1 36 ? -8.68 20.391 15.188 1 96.06 36 THR B C 1
ATOM 1871 O O . THR B 1 36 ? -9.617 21.203 15.07 1 96.06 36 THR B O 1
ATOM 1874 N N . ASN B 1 37 ? -7.445 20.734 15.055 1 97.5 37 ASN B N 1
ATOM 1875 C CA . ASN B 1 37 ? -7.062 22.125 14.852 1 97.5 37 ASN B CA 1
ATOM 1876 C C . ASN B 1 37 ? -6.656 22.391 13.398 1 97.5 37 ASN B C 1
ATOM 1878 O O . ASN B 1 37 ? -6.117 23.453 13.086 1 97.5 37 ASN B O 1
ATOM 1882 N N . LYS B 1 38 ? -6.812 21.422 12.562 1 97.69 38 LYS B N 1
ATOM 1883 C CA . LYS B 1 38 ? -6.551 21.5 11.125 1 97.69 38 LYS B CA 1
ATOM 1884 C C . LYS B 1 38 ? -5.137 22 10.852 1 97.69 38 LYS B C 1
ATOM 1886 O O . LYS B 1 38 ? -4.949 22.984 10.125 1 97.69 38 LYS B O 1
ATOM 1891 N N . ARG B 1 39 ? -4.191 21.297 11.336 1 98.25 39 ARG B N 1
ATOM 1892 C CA . ARG B 1 39 ? -2.793 21.641 11.109 1 98.25 39 ARG B CA 1
ATOM 1893 C C . ARG B 1 39 ? -1.946 20.391 10.898 1 98.25 39 ARG B C 1
ATOM 1895 O O . ARG B 1 39 ? -2.262 19.328 11.43 1 98.25 39 ARG B O 1
ATOM 1902 N N . ILE B 1 40 ? -0.93 20.531 10.133 1 98.38 40 ILE B N 1
ATOM 1903 C CA . ILE B 1 40 ? -0.071 19.422 9.75 1 98.38 40 ILE B CA 1
ATOM 1904 C C . ILE B 1 40 ? 1.385 19.875 9.711 1 98.38 40 ILE B C 1
ATOM 1906 O O . ILE B 1 40 ? 1.692 20.953 9.18 1 98.38 40 ILE B O 1
ATOM 1910 N N . ARG B 1 41 ? 2.229 19.109 10.352 1 98.56 41 ARG B N 1
ATOM 1911 C CA . ARG B 1 41 ? 3.672 19.266 10.211 1 98.56 41 ARG B CA 1
ATOM 1912 C C . ARG B 1 41 ? 4.281 18.125 9.406 1 98.56 41 ARG B C 1
ATOM 1914 O O . ARG B 1 41 ? 4 16.953 9.672 1 98.56 41 ARG B O 1
ATOM 1921 N N . GLU B 1 42 ? 5.059 18.484 8.383 1 97.94 42 GLU B N 1
ATOM 1922 C CA . GLU B 1 42 ? 5.727 17.5 7.531 1 97.94 42 GLU B CA 1
ATOM 1923 C C . GLU B 1 42 ? 7.223 17.781 7.426 1 97.94 42 GLU B C 1
ATOM 1925 O O . GLU B 1 42 ? 7.621 18.859 6.992 1 97.94 42 GLU B O 1
ATOM 1930 N N . VAL B 1 43 ? 8.016 16.875 7.871 1 98.44 43 VAL B N 1
ATOM 1931 C CA . VAL B 1 43 ? 9.445 16.891 7.574 1 98.44 43 VAL B CA 1
ATOM 1932 C C . VAL B 1 43 ? 9.758 15.852 6.508 1 98.44 43 VAL B C 1
ATOM 1934 O O . VAL B 1 43 ? 9.562 14.648 6.73 1 98.44 43 VAL B O 1
ATOM 1937 N N . GLU B 1 44 ? 10.305 16.344 5.34 1 97.81 44 GLU B N 1
ATOM 1938 C CA . GLU B 1 44 ? 10.242 15.414 4.223 1 97.81 44 GLU B CA 1
ATOM 1939 C C . GLU B 1 44 ? 11.57 15.375 3.465 1 97.81 44 GLU B C 1
ATOM 1941 O O . GLU B 1 44 ? 12.305 16.359 3.441 1 97.81 44 GLU B O 1
ATOM 1946 N N . GLU B 1 45 ? 11.883 14.25 3.059 1 97.62 45 GLU B N 1
ATOM 1947 C CA . GLU B 1 45 ? 12.844 13.992 1.994 1 97.62 45 GLU B CA 1
ATOM 1948 C C . GLU B 1 45 ? 12.148 13.68 0.676 1 97.62 45 GLU B C 1
ATOM 1950 O O . GLU B 1 45 ? 11.305 12.781 0.61 1 97.62 45 GLU B O 1
ATOM 1955 N N . ILE B 1 46 ? 12.461 14.43 -0.352 1 96.12 46 ILE B N 1
ATOM 1956 C CA . ILE B 1 46 ? 11.852 14.258 -1.667 1 96.12 46 ILE B CA 1
ATOM 1957 C C . ILE B 1 46 ? 12.914 13.828 -2.676 1 96.12 46 ILE B C 1
ATOM 1959 O O . ILE B 1 46 ? 13.953 14.477 -2.811 1 96.12 46 ILE B O 1
ATOM 1963 N N . ILE B 1 47 ? 12.633 12.773 -3.297 1 93.56 47 ILE B N 1
ATOM 1964 C CA . ILE B 1 47 ? 13.539 12.273 -4.328 1 93.56 47 ILE B CA 1
ATOM 1965 C C . ILE B 1 47 ? 12.859 12.367 -5.695 1 93.56 47 ILE B C 1
ATOM 1967 O O . ILE B 1 47 ? 11.789 11.789 -5.902 1 93.56 47 ILE B O 1
ATOM 1971 N N . ILE B 1 48 ? 13.43 13.109 -6.582 1 90.31 48 ILE B N 1
ATOM 1972 C CA . ILE B 1 48 ? 13 13.188 -7.973 1 90.31 48 ILE B CA 1
ATOM 1973 C C . ILE B 1 48 ? 14.164 12.836 -8.898 1 90.31 48 ILE B C 1
ATOM 1975 O O . ILE B 1 48 ? 15.133 13.586 -9 1 90.31 48 ILE B O 1
ATOM 1979 N N . GLY B 1 49 ? 13.969 11.766 -9.562 1 87.94 49 GLY B N 1
ATOM 1980 C CA . GLY B 1 49 ? 15.125 11.289 -10.297 1 87.94 49 GLY B CA 1
ATOM 1981 C C . GLY B 1 49 ? 16.328 11 -9.406 1 87.94 49 GLY B C 1
ATOM 1982 O O . GLY B 1 49 ? 16.25 10.133 -8.531 1 87.94 49 GLY B O 1
ATOM 1983 N N . THR B 1 50 ? 17.281 11.75 -9.648 1 88.62 50 THR B N 1
ATOM 1984 C CA . THR B 1 50 ? 18.484 11.578 -8.836 1 88.62 50 THR B CA 1
ATOM 1985 C C . THR B 1 50 ? 18.609 12.703 -7.812 1 88.62 50 THR B C 1
ATOM 1987 O O . THR B 1 50 ? 19.516 12.695 -6.984 1 88.62 50 THR B O 1
ATOM 1990 N N . ASP B 1 51 ? 17.75 13.578 -7.91 1 94.06 51 ASP B N 1
ATOM 1991 C CA . ASP B 1 51 ? 17.812 14.75 -7.047 1 94.06 51 ASP B CA 1
ATOM 1992 C C . ASP B 1 51 ? 17.094 14.5 -5.719 1 94.06 51 ASP B C 1
ATOM 1994 O O . ASP B 1 51 ? 16.047 13.859 -5.691 1 94.06 51 ASP B O 1
ATOM 1998 N N . LYS B 1 52 ? 17.688 15.016 -4.699 1 95.44 52 LYS B N 1
ATOM 1999 C CA . LYS B 1 52 ? 17.109 14.914 -3.361 1 95.44 52 LYS B CA 1
ATOM 2000 C C . LYS B 1 52 ? 16.938 16.297 -2.734 1 95.44 52 LYS B C 1
ATOM 2002 O O . LYS B 1 52 ? 17.844 17.125 -2.785 1 95.44 52 LYS B O 1
ATOM 2007 N N . GLU B 1 53 ? 15.75 16.562 -2.232 1 96.94 53 GLU B N 1
ATOM 2008 C CA . GLU B 1 53 ? 15.445 17.781 -1.507 1 96.94 53 GLU B CA 1
ATOM 2009 C C . GLU B 1 53 ? 14.852 17.484 -0.134 1 96.94 53 GLU B C 1
ATOM 2011 O O . GLU B 1 53 ? 14.312 16.406 0.091 1 96.94 53 GLU B O 1
ATOM 2016 N N . TYR B 1 54 ? 15.07 18.438 0.785 1 98.19 54 TYR B N 1
ATOM 2017 C CA . TYR B 1 54 ? 14.609 18.297 2.16 1 98.19 54 TYR B CA 1
ATOM 2018 C C . TYR B 1 54 ? 13.836 19.531 2.605 1 98.19 54 TYR B C 1
ATOM 2020 O O . TYR B 1 54 ? 14.297 20.656 2.416 1 98.19 54 TYR B O 1
ATOM 2028 N N . TYR B 1 55 ? 12.641 19.25 3.141 1 98.31 55 TYR B N 1
ATOM 2029 C CA . TYR B 1 55 ? 11.836 20.391 3.582 1 98.31 55 TYR B CA 1
ATOM 2030 C C . TYR B 1 55 ? 11.227 20.125 4.957 1 98.31 55 TYR B C 1
ATOM 2032 O O . TYR B 1 55 ? 11.039 18.969 5.344 1 98.31 55 TYR B O 1
ATOM 2040 N N . ASP B 1 56 ? 11.039 21.156 5.645 1 98.5 56 ASP B N 1
ATOM 2041 C CA . ASP B 1 56 ? 10.195 21.25 6.832 1 98.5 56 ASP B CA 1
ATOM 2042 C C . ASP B 1 56 ? 9.008 22.188 6.594 1 98.5 56 ASP B C 1
ATOM 2044 O O . ASP B 1 56 ? 9.18 23.391 6.445 1 98.5 56 ASP B O 1
ATOM 2048 N N . ARG B 1 57 ? 7.82 21.562 6.629 1 98.06 57 ARG B N 1
ATOM 2049 C CA . ARG B 1 57 ? 6.641 22.359 6.277 1 98.06 57 ARG B CA 1
ATOM 2050 C C . ARG B 1 57 ? 5.594 22.297 7.383 1 98.06 57 ARG B C 1
ATOM 2052 O O . ARG B 1 57 ? 5.402 21.25 8.008 1 98.06 57 ARG B O 1
ATOM 2059 N N . LEU B 1 58 ? 5.008 23.453 7.543 1 98.56 58 LEU B N 1
ATOM 2060 C CA . LEU B 1 58 ? 3.924 23.609 8.508 1 98.56 58 LEU B CA 1
ATOM 2061 C C . LEU B 1 58 ? 2.688 24.203 7.852 1 98.56 58 LEU B C 1
ATOM 2063 O O . LEU B 1 58 ? 2.75 25.297 7.289 1 98.56 58 LEU B O 1
ATOM 2067 N N . TYR B 1 59 ? 1.595 23.516 7.945 1 98.19 59 TYR B N 1
ATOM 2068 C CA . TYR B 1 59 ? 0.327 23.969 7.391 1 98.19 59 TYR B CA 1
ATOM 2069 C C . TYR B 1 59 ? -0.664 24.297 8.5 1 98.19 59 TYR B C 1
ATOM 2071 O O . TYR B 1 59 ? -1.067 23.422 9.266 1 98.19 59 TYR B O 1
ATOM 2079 N N . LEU B 1 60 ? -1.026 25.531 8.539 1 98.06 60 LEU B N 1
ATOM 2080 C CA . LEU B 1 60 ? -2.014 26 9.508 1 98.06 60 LEU B CA 1
ATOM 2081 C C . LEU B 1 60 ? -3.293 26.438 8.805 1 98.06 60 LEU B C 1
ATOM 2083 O O . LEU B 1 60 ? -3.443 27.625 8.461 1 98.06 60 LEU B O 1
ATOM 2087 N N . HIS B 1 61 ? -4.207 25.578 8.734 1 97.56 61 HIS B N 1
ATOM 2088 C CA . HIS B 1 61 ? -5.383 25.828 7.91 1 97.56 61 HIS B CA 1
ATOM 2089 C C . HIS B 1 61 ? -6.316 26.828 8.57 1 97.56 61 HIS B C 1
ATOM 2091 O O . HIS B 1 61 ? -6.977 27.609 7.887 1 97.56 61 HIS B O 1
ATOM 2097 N N . ASN B 1 62 ? -6.375 26.844 9.852 1 96.94 62 ASN B N 1
ATOM 2098 C CA . ASN B 1 62 ? -7.223 27.812 10.531 1 96.94 62 ASN B CA 1
ATOM 2099 C C . ASN B 1 62 ? -6.688 29.234 10.367 1 96.94 62 ASN B C 1
ATOM 2101 O O . ASN B 1 62 ? -7.43 30.203 10.531 1 96.94 62 ASN B O 1
ATOM 2105 N N . GLU B 1 63 ? -5.418 29.359 10.102 1 94.69 63 GLU B N 1
ATOM 2106 C CA . GLU B 1 63 ? -4.785 30.672 9.906 1 94.69 63 GLU B CA 1
ATOM 2107 C C . GLU B 1 63 ? -4.582 30.969 8.43 1 94.69 63 GLU B C 1
ATOM 2109 O O . GLU B 1 63 ? -4.098 32.062 8.07 1 94.69 63 GLU B O 1
ATOM 2114 N N . ASN B 1 64 ? -4.859 29.969 7.648 1 95.75 64 ASN B N 1
ATOM 2115 C CA . ASN B 1 64 ? -4.645 30.062 6.211 1 95.75 64 ASN B CA 1
ATOM 2116 C C . ASN B 1 64 ? -3.197 30.422 5.883 1 95.75 64 ASN B C 1
ATOM 2118 O O . ASN B 1 64 ? -2.941 31.312 5.07 1 95.75 64 ASN B O 1
ATOM 2122 N N . LYS B 1 65 ? -2.254 29.828 6.531 1 96.38 65 LYS B N 1
ATOM 2123 C CA . LYS B 1 65 ? -0.836 30.141 6.387 1 96.38 65 LYS B CA 1
ATOM 2124 C C . LYS B 1 65 ? 0.012 28.875 6.34 1 96.38 65 LYS B C 1
ATOM 2126 O O . LYS B 1 65 ? -0.247 27.922 7.082 1 96.38 65 LYS B O 1
ATOM 2131 N N . ASN B 1 66 ? 0.975 28.781 5.559 1 96.88 66 ASN B N 1
ATOM 2132 C CA . ASN B 1 66 ? 1.933 27.672 5.598 1 96.88 66 ASN B CA 1
ATOM 2133 C C . ASN B 1 66 ? 3.371 28.188 5.621 1 96.88 66 ASN B C 1
ATOM 2135 O O . ASN B 1 66 ? 3.668 29.25 5.074 1 96.88 66 ASN B O 1
ATOM 2139 N N . TYR B 1 67 ? 4.184 27.516 6.242 1 98.38 67 TYR B N 1
ATOM 2140 C CA . TYR B 1 67 ? 5.625 27.719 6.363 1 98.38 67 TYR B CA 1
ATOM 2141 C C . TYR B 1 67 ? 6.398 26.609 5.68 1 98.38 67 TYR B C 1
ATOM 2143 O O . TYR B 1 67 ? 6.047 25.438 5.809 1 98.38 67 TYR B O 1
ATOM 2151 N N . SER B 1 68 ? 7.371 26.953 4.922 1 98.19 68 SER B N 1
ATOM 2152 C CA . SER B 1 68 ? 8.234 25.969 4.277 1 98.19 68 SER B CA 1
ATOM 2153 C C . SER B 1 68 ? 9.711 26.328 4.441 1 98.19 68 SER B C 1
ATOM 2155 O O . SER B 1 68 ? 10.148 27.375 3.977 1 98.19 68 SER B O 1
ATOM 2157 N N . VAL B 1 69 ? 10.406 25.5 5.074 1 98.56 69 VAL B N 1
ATOM 2158 C CA . VAL B 1 69 ? 11.844 25.688 5.242 1 98.56 69 VAL B CA 1
ATOM 2159 C C . VAL B 1 69 ? 12.602 24.672 4.391 1 98.56 69 VAL B C 1
ATOM 2161 O O . VAL B 1 69 ? 12.398 23.469 4.535 1 98.56 69 VAL B O 1
ATOM 2164 N N . ASN B 1 70 ? 13.391 25.156 3.51 1 98.19 70 ASN B N 1
ATOM 2165 C CA . ASN B 1 70 ? 14.352 24.281 2.857 1 98.19 70 ASN B CA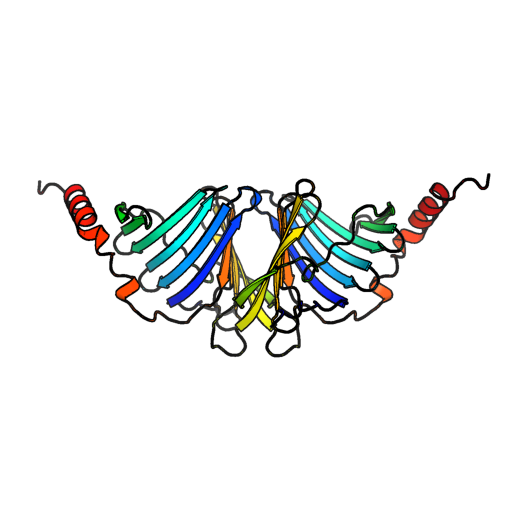 1
ATOM 2166 C C . ASN B 1 70 ? 15.477 23.875 3.807 1 98.19 70 ASN B C 1
ATOM 2168 O O . ASN B 1 70 ? 16.234 24.719 4.281 1 98.19 70 ASN B O 1
ATOM 2172 N N . LEU B 1 71 ? 15.594 22.625 4.012 1 97.75 71 LEU B N 1
ATOM 2173 C CA . LEU B 1 71 ? 16.5 22.172 5.07 1 97.75 71 LEU B CA 1
ATOM 2174 C C . LEU B 1 71 ? 17.938 22.156 4.582 1 97.75 71 LEU B C 1
ATOM 2176 O O . LEU B 1 71 ? 18.875 22.016 5.383 1 97.75 71 LEU B O 1
ATOM 2180 N N . LYS B 1 72 ? 18.109 22.297 3.289 1 96.81 72 LYS B N 1
ATOM 2181 C CA . LYS B 1 72 ? 19.469 22.438 2.768 1 96.81 72 LYS B CA 1
ATOM 2182 C C . LYS B 1 72 ? 19.938 23.891 2.869 1 96.81 72 LYS B C 1
ATOM 2184 O O . LYS B 1 72 ? 21.031 24.156 3.363 1 96.81 72 LYS B O 1
ATOM 2189 N N . THR B 1 73 ? 19.188 24.828 2.459 1 96.94 73 THR B N 1
ATOM 2190 C CA . THR B 1 73 ? 19.594 26.234 2.371 1 96.94 73 THR B CA 1
ATOM 2191 C C . THR B 1 73 ? 19.172 27 3.627 1 96.94 73 THR B C 1
ATOM 2193 O O . THR B 1 73 ? 19.625 28.109 3.869 1 96.94 73 THR B O 1
ATOM 2196 N N . ARG B 1 74 ? 18.25 26.484 4.305 1 96.69 74 ARG B N 1
ATOM 2197 C CA . ARG B 1 74 ? 17.688 27.062 5.523 1 96.69 74 ARG B CA 1
ATOM 2198 C C . ARG B 1 74 ? 16.812 28.266 5.207 1 96.69 74 ARG B C 1
ATOM 2200 O O . ARG B 1 74 ? 16.516 29.078 6.094 1 96.69 74 ARG B O 1
ATOM 2207 N N . LYS B 1 75 ? 16.5 28.422 3.988 1 97.44 75 LYS B N 1
ATOM 2208 C CA . LYS B 1 75 ? 15.594 29.5 3.59 1 97.44 75 LYS B CA 1
ATOM 2209 C C . LYS B 1 75 ? 14.148 29.156 3.914 1 97.44 75 LYS B C 1
ATOM 2211 O O . LYS B 1 75 ? 13.703 28.031 3.654 1 97.44 75 LYS B O 1
ATOM 2216 N N . CYS B 1 76 ? 13.461 30.141 4.484 1 98.38 76 CYS B N 1
ATOM 2217 C CA . CYS B 1 76 ? 12.055 29.953 4.824 1 98.38 76 CYS B CA 1
ATOM 2218 C C . CYS B 1 76 ? 11.156 30.766 3.906 1 98.38 76 CYS B C 1
ATOM 2220 O O . CYS B 1 76 ? 11.469 31.922 3.594 1 98.38 76 CYS B O 1
ATOM 2222 N N . GLU B 1 77 ? 10.078 30.141 3.479 1 97.5 77 GLU B N 1
ATOM 2223 C CA . GLU B 1 77 ? 9.016 30.812 2.74 1 97.5 77 GLU B CA 1
ATOM 2224 C C . GLU B 1 77 ? 7.688 30.734 3.496 1 97.5 77 GLU B C 1
ATOM 2226 O O . GLU B 1 77 ? 7.348 29.688 4.051 1 97.5 77 GLU B O 1
ATOM 2231 N N . VAL B 1 78 ? 7.035 31.891 3.537 1 97.75 78 VAL B N 1
ATOM 2232 C CA . VAL B 1 78 ? 5.695 31.969 4.117 1 97.75 78 VAL B CA 1
ATOM 2233 C C . VAL B 1 78 ? 4.691 32.375 3.045 1 97.75 78 VAL B C 1
ATOM 2235 O O . VAL B 1 78 ? 4.949 33.312 2.271 1 97.75 78 VAL B O 1
ATOM 2238 N N . SER B 1 79 ? 3.582 31.656 2.975 1 96.44 79 SER B N 1
ATOM 2239 C CA . SER B 1 79 ? 2.596 31.984 1.947 1 96.44 79 SER B CA 1
ATOM 2240 C C . SER B 1 79 ? 1.184 31.641 2.412 1 96.44 79 SER B C 1
ATOM 2242 O O . SER B 1 79 ? 1.001 31.031 3.469 1 96.44 79 SER B O 1
ATOM 2244 N N . ALA B 1 80 ? 0.229 32.062 1.619 1 95.75 80 ALA B N 1
ATOM 2245 C CA . ALA B 1 80 ? -1.167 31.75 1.901 1 95.75 80 ALA B CA 1
ATOM 2246 C C . ALA B 1 80 ? -1.458 30.281 1.616 1 95.75 80 ALA B C 1
ATOM 2248 O O . ALA B 1 80 ? -0.986 29.734 0.618 1 95.75 80 ALA B O 1
ATOM 2249 N N . LEU B 1 81 ? -2.156 29.641 2.547 1 95.44 81 LEU B N 1
ATOM 2250 C CA . LEU B 1 81 ? -2.6 28.25 2.383 1 95.44 81 LEU B CA 1
ATOM 2251 C C . LEU B 1 81 ? -3.984 28.203 1.744 1 95.44 81 LEU B C 1
ATOM 2253 O O . LEU B 1 81 ? -4.992 28.438 2.416 1 95.44 81 LEU B O 1
ATOM 2257 N N . THR B 1 82 ? -4 27.828 0.479 1 89.75 82 THR B N 1
ATOM 2258 C CA . THR B 1 82 ? -5.262 27.891 -0.251 1 89.75 82 THR B CA 1
ATOM 2259 C C . THR B 1 82 ? -5.828 26.5 -0.483 1 89.75 82 THR B C 1
ATOM 2261 O O . THR B 1 82 ? -7.016 26.344 -0.789 1 89.75 82 THR B O 1
ATOM 2264 N N . ARG B 1 83 ? -5.031 25.516 -0.272 1 85.38 83 ARG B N 1
ATOM 2265 C CA . ARG B 1 83 ? -5.551 24.172 -0.466 1 85.38 83 ARG B CA 1
ATOM 2266 C C . ARG B 1 83 ? -6.359 23.719 0.745 1 85.38 83 ARG B C 1
ATOM 2268 O O . ARG B 1 83 ? -6.031 24.062 1.882 1 85.38 83 ARG B O 1
ATOM 2275 N N . PRO B 1 84 ? -7.375 22.953 0.489 1 86.94 84 PRO B N 1
ATOM 2276 C CA . PRO B 1 84 ? -8.203 22.484 1.601 1 86.94 84 PRO B CA 1
ATOM 2277 C C . PRO B 1 84 ? -7.477 21.484 2.498 1 86.94 84 PRO B C 1
ATOM 2279 O O . PRO B 1 84 ? -6.52 20.844 2.062 1 86.94 84 PRO B O 1
ATOM 2282 N N . PHE B 1 85 ? -7.961 21.438 3.705 1 91.62 85 PHE B N 1
ATOM 2283 C CA . PHE B 1 85 ? -7.473 20.406 4.621 1 91.62 85 PHE B CA 1
ATOM 2284 C C . PHE B 1 85 ? -7.812 19.016 4.109 1 91.62 85 PHE B C 1
ATOM 2286 O O . PHE B 1 85 ? -8.961 18.75 3.744 1 91.62 85 PHE B O 1
ATOM 2293 N N . ARG B 1 86 ? -6.812 18.156 4.105 1 85.94 86 ARG B N 1
ATOM 2294 C CA . ARG B 1 86 ? -7.043 16.797 3.643 1 85.94 86 ARG B CA 1
ATOM 2295 C C . ARG B 1 86 ? -7.109 15.82 4.816 1 85.94 86 ARG B C 1
ATOM 2297 O O . ARG B 1 86 ? -6.172 15.742 5.617 1 85.94 86 ARG B O 1
ATOM 2304 N N . TYR B 1 87 ? -8.18 15.102 4.785 1 90.06 87 TYR B N 1
ATOM 2305 C CA . TYR B 1 87 ? -8.305 14.062 5.801 1 90.06 87 TYR B CA 1
ATOM 2306 C C . TYR B 1 87 ? -7.355 12.906 5.527 1 90.06 87 TYR B C 1
ATOM 2308 O O . TYR B 1 87 ? -7.18 12.5 4.375 1 90.06 87 TYR B O 1
ATOM 2316 N N . ARG B 1 88 ? -6.723 12.414 6.605 1 92.94 88 ARG B N 1
ATOM 2317 C CA . ARG B 1 88 ? -5.855 11.242 6.453 1 92.94 88 ARG B CA 1
ATOM 2318 C C . ARG B 1 88 ? -6.539 9.984 6.977 1 92.94 88 ARG B C 1
ATOM 2320 O O . ARG B 1 88 ? -6.086 8.867 6.711 1 92.94 88 ARG B O 1
ATOM 2327 N N . GLY B 1 89 ? -7.605 10.195 7.688 1 91.94 89 GLY B N 1
ATOM 2328 C CA . GLY B 1 89 ? -8.461 9.086 8.094 1 91.94 89 GLY B CA 1
ATOM 2329 C C . GLY B 1 89 ? -9.617 8.844 7.148 1 91.94 89 GLY B C 1
ATOM 2330 O O . GLY B 1 89 ? -9.547 9.195 5.969 1 91.94 89 GLY B O 1
ATOM 2331 N N . VAL B 1 90 ? -10.57 8.188 7.668 1 93.81 90 VAL B N 1
ATOM 2332 C CA . VAL B 1 90 ? -11.75 7.875 6.859 1 93.81 90 VAL B CA 1
ATOM 2333 C C . VAL B 1 90 ? -12.516 9.156 6.551 1 93.81 90 VAL B C 1
ATOM 2335 O O . VAL B 1 90 ? -12.867 9.914 7.461 1 93.81 90 VAL B O 1
ATOM 2338 N N . TYR B 1 91 ? -12.727 9.414 5.297 1 90.25 91 TYR B N 1
ATOM 2339 C CA . TYR B 1 91 ? -13.547 10.555 4.926 1 90.25 91 TYR B CA 1
ATOM 2340 C C . TYR B 1 91 ? -14.977 10.391 5.426 1 90.25 91 TYR B C 1
ATOM 2342 O O . TYR B 1 91 ? -15.531 9.289 5.375 1 90.25 91 TYR B O 1
ATOM 2350 N N . PRO B 1 92 ? -15.578 11.531 5.828 1 85.88 92 PRO B N 1
ATOM 2351 C CA . PRO B 1 92 ? -16.938 11.453 6.355 1 85.88 92 PRO B CA 1
ATOM 2352 C C . PRO B 1 92 ? -17.938 10.883 5.344 1 85.88 92 PRO B C 1
ATOM 2354 O O . PRO B 1 92 ? -18.891 10.211 5.727 1 85.88 92 PRO B O 1
ATOM 2357 N N . GLN B 1 93 ? -17.719 11.055 4.051 1 87.81 93 GLN B N 1
ATOM 2358 C CA . GLN B 1 93 ? -18.672 10.617 3.023 1 87.81 93 GLN B CA 1
ATOM 2359 C C . GLN B 1 93 ? -18.328 9.227 2.516 1 87.81 93 GLN B C 1
ATOM 2361 O O . GLN B 1 93 ? -18.984 8.703 1.617 1 87.81 93 GLN B O 1
ATOM 2366 N N . ALA B 1 94 ? -17.328 8.617 3.088 1 93.06 94 ALA B N 1
ATOM 2367 C CA . ALA B 1 94 ? -16.844 7.355 2.537 1 93.06 94 ALA B CA 1
ATOM 2368 C C . ALA B 1 94 ? -17.781 6.207 2.889 1 93.06 94 ALA B C 1
ATOM 2370 O O . ALA B 1 94 ? -18.469 6.242 3.918 1 93.06 94 ALA B O 1
ATOM 2371 N N . LYS B 1 95 ? -17.906 5.25 2.047 1 94.56 95 LYS B N 1
ATOM 2372 C CA . LYS B 1 95 ? -18.656 4.023 2.303 1 94.56 95 LYS B CA 1
ATOM 2373 C C . LYS B 1 95 ? -17.734 2.887 2.717 1 94.56 95 LYS B C 1
ATOM 2375 O O . LYS B 1 95 ? -16.578 2.83 2.285 1 94.56 95 LYS B O 1
ATOM 2380 N N . PHE B 1 96 ? -18.281 2.039 3.494 1 95.44 96 PHE B N 1
ATOM 2381 C CA . PHE B 1 96 ? -17.562 0.858 3.963 1 95.44 96 PHE B CA 1
ATOM 2382 C C . PHE B 1 96 ? -17.5 -0.203 2.873 1 95.44 96 PHE B C 1
ATOM 2384 O O . PHE B 1 96 ? -18.531 -0.592 2.312 1 95.44 96 PHE B O 1
ATOM 2391 N N . ASP B 1 97 ? -16.234 -0.683 2.527 1 94.81 97 ASP B N 1
ATOM 2392 C CA . ASP B 1 97 ? -16.062 -1.64 1.438 1 94.81 97 ASP B CA 1
ATOM 2393 C C . ASP B 1 97 ? -15.852 -3.053 1.975 1 94.81 97 ASP B C 1
ATOM 2395 O O . ASP B 1 97 ? -16.125 -4.035 1.278 1 94.81 97 ASP B O 1
ATOM 2399 N N . GLY B 1 98 ? -15.273 -3.172 3.143 1 95.69 98 GLY B N 1
ATOM 2400 C CA . GLY B 1 98 ? -15.07 -4.496 3.707 1 95.69 98 GLY B CA 1
ATOM 2401 C C . GLY B 1 98 ? -13.922 -4.551 4.695 1 95.69 98 GLY B C 1
ATOM 2402 O O . GLY B 1 98 ? -13.273 -3.539 4.953 1 95.69 98 GLY B O 1
ATOM 2403 N N . ILE B 1 99 ? -13.781 -5.715 5.27 1 97.12 99 ILE B N 1
ATOM 2404 C CA . ILE B 1 99 ? -12.68 -5.98 6.188 1 97.12 99 ILE B CA 1
ATOM 2405 C C . ILE B 1 99 ? -11.703 -6.965 5.551 1 97.12 99 ILE B C 1
ATOM 2407 O O . ILE B 1 99 ? -12.117 -7.941 4.922 1 97.12 99 ILE B O 1
ATOM 2411 N N . PHE B 1 100 ? -10.438 -6.633 5.676 1 98 100 PHE B N 1
ATOM 2412 C CA . PHE B 1 100 ? -9.344 -7.461 5.184 1 98 100 PHE B CA 1
ATOM 2413 C C . PHE B 1 100 ? -8.289 -7.668 6.262 1 98 100 PHE B C 1
ATOM 2415 O O . PHE B 1 100 ? -8.328 -7.023 7.312 1 98 100 PHE B O 1
ATOM 2422 N N . ASN B 1 101 ? -7.43 -8.633 5.969 1 98.69 101 ASN B N 1
ATOM 2423 C CA . ASN B 1 101 ? -6.301 -8.867 6.867 1 98.69 101 ASN B CA 1
ATOM 2424 C C . ASN B 1 101 ? -4.969 -8.656 6.16 1 98.69 101 ASN B C 1
ATOM 2426 O O . ASN B 1 101 ? -4.727 -9.234 5.098 1 98.69 101 ASN B O 1
ATOM 2430 N N . ILE B 1 102 ? -4.18 -7.816 6.75 1 98.81 102 ILE B N 1
ATOM 2431 C CA . ILE B 1 102 ? -2.787 -7.719 6.324 1 98.81 102 ILE B CA 1
ATOM 2432 C C . ILE B 1 102 ? -1.938 -8.703 7.121 1 98.81 102 ILE B C 1
ATOM 2434 O O . ILE B 1 102 ? -1.982 -8.719 8.352 1 98.81 102 ILE B O 1
ATOM 2438 N N . GLY B 1 103 ? -1.17 -9.5 6.375 1 98.38 103 GLY B N 1
ATOM 2439 C CA . GLY B 1 103 ? -0.397 -10.547 7.027 1 98.38 103 GLY B CA 1
ATOM 2440 C C . GLY B 1 103 ? -1.072 -11.906 6.98 1 98.38 103 GLY B C 1
ATOM 2441 O O . GLY B 1 103 ? -1.925 -12.148 6.125 1 98.38 103 GLY B O 1
ATOM 2442 N N . ALA B 1 104 ? -0.646 -12.766 7.848 1 97.88 104 ALA B N 1
ATOM 2443 C CA . ALA B 1 104 ? -1.1 -14.156 7.84 1 97.88 104 ALA B CA 1
ATOM 2444 C C . ALA B 1 104 ? -2.266 -14.352 8.805 1 97.88 104 ALA B C 1
ATOM 2446 O O . ALA B 1 104 ? -2.1 -14.242 10.023 1 97.88 104 ALA B O 1
ATOM 2447 N N . VAL B 1 105 ? -3.373 -14.727 8.203 1 96.94 105 VAL B N 1
ATOM 2448 C CA . VAL B 1 105 ? -4.566 -14.938 9.016 1 96.94 105 VAL B CA 1
ATOM 2449 C C . VAL B 1 105 ? -4.32 -16.062 10.016 1 96.94 105 VAL B C 1
ATOM 2451 O O . VAL B 1 105 ? -3.758 -17.109 9.672 1 96.94 105 VAL B O 1
ATOM 2454 N N . GLY B 1 106 ? -4.66 -15.875 11.25 1 92.94 106 GLY B N 1
ATOM 2455 C CA . GLY B 1 106 ? -4.547 -16.906 12.273 1 92.94 106 GLY B CA 1
ATOM 2456 C C . GLY B 1 106 ? -3.189 -16.922 12.953 1 92.94 106 GLY B C 1
ATOM 2457 O O . GLY B 1 106 ? -2.965 -17.719 13.875 1 92.94 106 GLY B O 1
ATOM 2458 N N . VAL B 1 107 ? -2.268 -16.141 12.492 1 94.62 107 VAL B N 1
ATOM 2459 C CA . VAL B 1 107 ? -0.955 -16.078 13.133 1 94.62 107 VAL B CA 1
ATOM 2460 C C . VAL B 1 107 ? -0.883 -14.867 14.055 1 94.62 107 VAL B C 1
ATOM 2462 O O . VAL B 1 107 ? -0.756 -13.734 13.594 1 94.62 107 VAL B O 1
ATOM 2465 N N . SER B 1 108 ? -0.862 -15.172 15.328 1 93.06 108 SER B N 1
ATOM 2466 C CA . SER B 1 108 ? -0.849 -14.102 16.312 1 93.06 108 SER B CA 1
ATOM 2467 C C . SER B 1 108 ? 0.385 -13.219 16.172 1 93.06 108 SER B C 1
ATOM 2469 O O . SER B 1 108 ? 1.502 -13.727 16.031 1 93.06 108 SER B O 1
ATOM 2471 N N . GLY B 1 109 ? 0.156 -11.891 16.156 1 94.88 109 GLY B N 1
ATOM 2472 C CA . GLY B 1 109 ? 1.243 -10.93 16.094 1 94.88 109 GLY B CA 1
ATOM 2473 C C . GLY B 1 109 ? 1.674 -10.617 14.664 1 94.88 109 GLY B C 1
ATOM 2474 O O . GLY B 1 109 ? 2.477 -9.703 14.445 1 94.88 109 GLY B O 1
ATOM 2475 N N . GLU B 1 110 ? 1.231 -11.406 13.727 1 97.19 110 GLU B N 1
ATOM 2476 C CA . GLU B 1 110 ? 1.64 -11.141 12.352 1 97.19 110 GLU B CA 1
ATOM 2477 C C . GLU B 1 110 ? 0.427 -10.945 11.445 1 97.19 110 GLU B C 1
ATOM 2479 O O . GLU B 1 110 ? 0.432 -11.375 10.289 1 97.19 110 GLU B O 1
ATOM 2484 N N . VAL B 1 111 ? -0.591 -10.367 12.055 1 98.12 111 VAL B N 1
ATOM 2485 C CA . VAL B 1 111 ? -1.807 -10.055 11.312 1 98.12 111 VAL B CA 1
ATOM 2486 C C . VAL B 1 111 ? -2.479 -8.82 11.906 1 98.12 111 VAL B C 1
ATOM 2488 O O . VAL B 1 111 ? -2.443 -8.609 13.125 1 98.12 111 VAL B O 1
ATOM 2491 N N . VAL B 1 112 ? -3.006 -7.98 11.07 1 98.38 112 VAL B N 1
ATOM 2492 C CA . VAL B 1 112 ? -3.828 -6.855 11.5 1 98.38 112 VAL B CA 1
ATOM 2493 C C . VAL B 1 112 ? -5.055 -6.738 10.594 1 98.38 112 VAL B C 1
ATOM 2495 O O . VAL B 1 112 ? -4.938 -6.797 9.367 1 98.38 112 VAL B O 1
ATOM 2498 N N . ALA B 1 113 ? -6.191 -6.668 11.211 1 97.94 113 ALA B N 1
ATOM 2499 C CA . ALA B 1 113 ? -7.422 -6.445 10.453 1 97.94 113 ALA B CA 1
ATOM 2500 C C . ALA B 1 113 ? -7.555 -4.98 10.039 1 97.94 113 ALA B C 1
ATOM 2502 O O . ALA B 1 113 ? -7.262 -4.078 10.828 1 97.94 113 ALA B O 1
ATOM 2503 N N . VAL B 1 114 ? -7.961 -4.781 8.781 1 97.94 114 VAL B N 1
ATOM 2504 C CA . VAL B 1 114 ? -8.141 -3.422 8.281 1 97.94 114 VAL B CA 1
ATOM 2505 C C . VAL B 1 114 ? -9.508 -3.293 7.613 1 97.94 114 VAL B C 1
ATOM 2507 O O . VAL B 1 114 ? -10.086 -4.289 7.172 1 97.94 114 VAL B O 1
ATOM 2510 N N . GLN B 1 115 ? -9.922 -2.059 7.613 1 97.38 115 GLN B N 1
ATOM 2511 C CA . GLN B 1 115 ? -11.148 -1.684 6.91 1 97.38 115 GLN B CA 1
ATOM 2512 C C . GLN B 1 115 ? -10.836 -0.867 5.66 1 97.38 115 GLN B C 1
ATOM 2514 O O . GLN B 1 115 ? -9.977 0.022 5.691 1 97.38 115 GLN B O 1
ATOM 2519 N N . ALA B 1 116 ? -11.555 -1.265 4.664 1 96.5 116 ALA B N 1
ATOM 2520 C CA . ALA B 1 116 ? -11.43 -0.506 3.422 1 96.5 116 ALA B CA 1
ATOM 2521 C C . ALA B 1 116 ? -12.625 0.429 3.234 1 96.5 116 ALA B C 1
ATOM 2523 O O . ALA B 1 116 ? -13.766 0.054 3.516 1 96.5 116 ALA B O 1
ATOM 2524 N N . TRP B 1 117 ? -12.312 1.646 2.818 1 95.69 117 TRP B N 1
ATOM 2525 C CA . TRP B 1 117 ? -13.312 2.68 2.59 1 95.69 117 TRP B CA 1
ATOM 2526 C C . TRP B 1 117 ? -13.07 3.393 1.264 1 95.69 117 TRP B C 1
ATOM 2528 O O . TRP B 1 117 ? -11.93 3.521 0.823 1 95.69 117 TRP B O 1
ATOM 2538 N N . SER B 1 118 ? -14.109 3.822 0.632 1 94.12 118 SER B N 1
ATOM 2539 C CA . SER B 1 118 ? -13.969 4.59 -0.601 1 94.12 118 SER B CA 1
ATOM 2540 C C . SER B 1 118 ? -15.062 5.641 -0.727 1 94.12 118 SER B C 1
ATOM 2542 O O . SER B 1 118 ? -16.141 5.508 -0.131 1 94.12 118 SER B O 1
ATOM 2544 N N . ALA B 1 119 ? -14.719 6.715 -1.394 1 93.31 119 ALA B N 1
ATOM 2545 C CA . ALA B 1 119 ? -15.68 7.797 -1.588 1 93.31 119 ALA B CA 1
ATOM 2546 C C . ALA B 1 119 ? -15.352 8.602 -2.846 1 93.31 119 ALA B C 1
ATOM 2548 O O . ALA B 1 119 ? -14.18 8.781 -3.191 1 93.31 119 ALA B O 1
ATOM 2549 N N . ASN B 1 120 ? -16.391 8.938 -3.59 1 89.81 120 ASN B N 1
ATOM 2550 C CA . ASN B 1 120 ? -16.297 10.055 -4.523 1 89.81 120 ASN B CA 1
ATOM 2551 C C . ASN B 1 120 ? -16.547 11.391 -3.832 1 89.81 120 ASN B C 1
ATOM 2553 O O . ASN B 1 120 ? -17.656 11.672 -3.395 1 89.81 120 ASN B O 1
ATOM 2557 N N . ILE B 1 121 ? -15.453 12.039 -3.656 1 82.94 121 ILE B N 1
ATOM 2558 C CA . ILE B 1 121 ? -15.547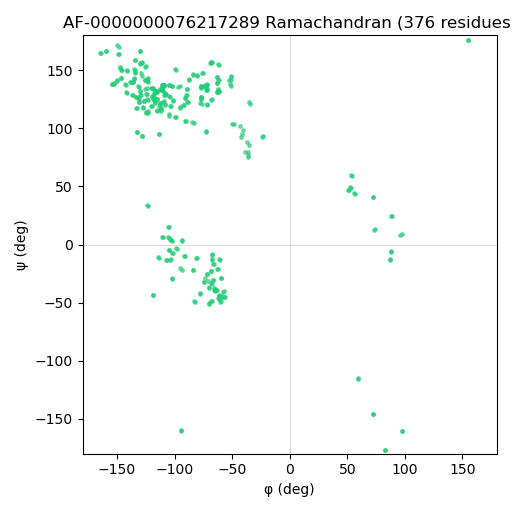 13.312 -2.955 1 82.94 121 ILE B CA 1
ATOM 2559 C C . ILE B 1 121 ? -15.93 14.414 -3.943 1 82.94 121 ILE B C 1
ATOM 2561 O O . ILE B 1 121 ? -15.625 14.32 -5.133 1 82.94 121 ILE B O 1
ATOM 2565 N N . THR B 1 122 ? -16.641 15.352 -3.525 1 76 122 THR B N 1
ATOM 2566 C CA . THR B 1 122 ? -17.078 16.469 -4.363 1 76 122 THR B CA 1
ATOM 2567 C C . THR B 1 122 ? -15.883 17.094 -5.074 1 76 122 THR B C 1
ATOM 2569 O O . THR B 1 122 ? -14.805 17.234 -4.488 1 76 122 THR B O 1
ATOM 2572 N N . GLY B 1 123 ? -15.969 17.469 -6.418 1 74.75 123 GLY B N 1
ATOM 2573 C CA . GLY B 1 123 ? -14.945 18.125 -7.211 1 74.75 123 GLY B CA 1
ATOM 2574 C C . GLY B 1 123 ? -14.102 17.172 -8.031 1 74.75 123 GLY B C 1
ATOM 2575 O O . GLY B 1 123 ? -13.031 17.531 -8.508 1 74.75 123 GLY B O 1
ATOM 2576 N N . GLY B 1 124 ? -14.562 15.859 -8.023 1 73.81 124 GLY B N 1
ATOM 2577 C CA . GLY B 1 124 ? -13.859 14.898 -8.859 1 73.81 124 GLY B CA 1
ATOM 2578 C C . GLY B 1 124 ? -12.695 14.234 -8.156 1 73.81 124 GLY B C 1
ATOM 2579 O O . GLY B 1 124 ? -11.734 13.812 -8.797 1 73.81 124 GLY B O 1
ATOM 2580 N N . PHE B 1 125 ? -12.812 14.219 -6.922 1 84.38 125 PHE B N 1
ATOM 2581 C CA . PHE B 1 125 ? -11.789 13.641 -6.059 1 84.38 125 PHE B CA 1
ATOM 2582 C C . PHE B 1 125 ? -12.227 12.289 -5.523 1 84.38 125 PHE B C 1
ATOM 2584 O O . PHE B 1 125 ? -13.281 12.18 -4.891 1 84.38 125 PHE B O 1
ATOM 2591 N N . PHE B 1 126 ? -11.531 11.227 -6.016 1 89.25 126 PHE B N 1
ATOM 2592 C CA . PHE B 1 126 ? -11.805 9.883 -5.52 1 89.25 126 PHE B CA 1
ATOM 2593 C C . PHE B 1 126 ? -10.828 9.508 -4.414 1 89.25 126 PHE B C 1
ATOM 2595 O O . PHE B 1 126 ? -9.633 9.797 -4.512 1 89.25 126 PHE B O 1
ATOM 2602 N N . TYR B 1 127 ? -11.445 8.922 -3.422 1 92.19 127 TYR B N 1
ATOM 2603 C CA . TYR B 1 127 ? -10.672 8.461 -2.273 1 92.19 127 TYR B CA 1
ATOM 2604 C C . TYR B 1 127 ? -10.93 6.988 -2.004 1 92.19 127 TYR B C 1
ATOM 2606 O O . TYR B 1 127 ? -12.078 6.535 -2.016 1 92.19 127 TYR B O 1
ATOM 2614 N N . THR B 1 128 ? -9.898 6.23 -1.779 1 93.5 128 THR B N 1
ATOM 2615 C CA . THR B 1 128 ? -10 4.934 -1.122 1 93.5 128 THR B CA 1
ATOM 2616 C C . THR B 1 128 ? -8.891 4.77 -0.081 1 93.5 128 THR B C 1
ATOM 2618 O O . THR B 1 128 ? -7.77 5.234 -0.282 1 93.5 128 THR B O 1
ATOM 2621 N N . GLY B 1 129 ? -9.219 4.207 1.021 1 95.31 129 GLY B N 1
ATOM 2622 C CA . GLY B 1 129 ? -8.258 4.098 2.107 1 95.31 129 GLY B CA 1
ATOM 2623 C C . GLY B 1 129 ? -8.438 2.846 2.943 1 95.31 129 GLY B C 1
ATOM 2624 O O . GLY B 1 129 ? -9.516 2.248 2.947 1 95.31 129 GLY B O 1
ATOM 2625 N N . LEU B 1 130 ? -7.328 2.428 3.525 1 97.69 130 LEU B N 1
ATOM 2626 C CA . LEU B 1 130 ? -7.305 1.373 4.531 1 97.69 130 LEU B CA 1
ATOM 2627 C C . LEU B 1 130 ? -7.008 1.947 5.914 1 97.69 130 LEU B C 1
ATOM 2629 O O . LEU B 1 130 ? -6.098 2.766 6.07 1 97.69 130 LEU B O 1
ATOM 2633 N N . VAL B 1 131 ? -7.836 1.566 6.863 1 98 131 VAL B N 1
ATOM 2634 C CA . VAL B 1 131 ? -7.598 1.91 8.266 1 98 131 VAL B CA 1
ATOM 2635 C C . VAL B 1 131 ? -7.668 0.652 9.125 1 98 131 VAL B C 1
ATOM 2637 O O . VAL B 1 131 ? -8.289 -0.341 8.734 1 98 131 VAL B O 1
ATOM 2640 N N . THR B 1 132 ? -7.012 0.724 10.273 1 98.06 132 THR B N 1
ATOM 2641 C CA . THR B 1 132 ? -7.035 -0.446 11.148 1 98.06 132 THR B CA 1
ATOM 2642 C C . THR B 1 132 ? -8.438 -0.687 11.695 1 98.06 132 THR B C 1
ATOM 2644 O O . THR B 1 132 ? -9.273 0.219 11.695 1 98.06 132 THR B O 1
ATOM 2647 N N . TYR B 1 133 ? -8.672 -1.846 12.07 1 95.81 133 TYR B N 1
ATOM 2648 C CA . TYR B 1 133 ? -9.883 -2.242 12.789 1 95.81 133 TYR B CA 1
ATOM 2649 C C . TYR B 1 133 ? -9.562 -2.613 14.234 1 95.81 133 TYR B C 1
ATOM 2651 O O . TYR B 1 133 ? -8.656 -3.402 14.492 1 95.81 133 TYR B O 1
ATOM 2659 N N . PRO B 1 134 ? -10.297 -2.119 15.172 1 94.75 134 PRO B N 1
ATOM 2660 C CA . PRO B 1 134 ? -11.539 -1.353 15.047 1 94.75 134 PRO B CA 1
ATOM 2661 C C . PRO B 1 134 ? -11.312 0.155 15.148 1 94.75 134 PRO B C 1
ATOM 2663 O O . PRO B 1 134 ? -12.242 0.937 14.914 1 94.75 134 PRO B O 1
ATOM 2666 N N . SER B 1 135 ? -10.117 0.606 15.406 1 95.5 135 SER B N 1
ATOM 2667 C CA . SER B 1 135 ? -9.914 1.978 15.859 1 95.5 135 SER B CA 1
ATOM 2668 C C . SER B 1 135 ? -9.672 2.92 14.688 1 95.5 135 SER B C 1
ATOM 2670 O O . SER B 1 135 ? -9.539 4.129 14.875 1 95.5 135 SER B O 1
ATOM 2672 N N . CYS B 1 136 ? -9.477 2.465 13.5 1 96.75 136 CYS B N 1
ATOM 2673 C CA . CYS B 1 136 ? -9.461 3.227 12.258 1 96.75 136 CYS B CA 1
ATOM 2674 C C . CYS B 1 136 ? -8.195 4.074 12.156 1 96.75 136 CYS B C 1
ATOM 2676 O O . CYS B 1 136 ? -8.25 5.219 11.695 1 96.75 136 CYS B O 1
ATOM 2678 N N . TYR B 1 137 ? -7.066 3.557 12.539 1 97.25 137 TYR B N 1
ATOM 2679 C CA . TYR B 1 137 ? -5.789 4.199 12.258 1 97.25 137 TYR B CA 1
ATOM 2680 C C . TYR B 1 137 ? -5.43 4.086 10.781 1 97.25 137 TYR B C 1
ATOM 2682 O O . TYR B 1 137 ? -5.539 3.006 10.195 1 97.25 137 TYR B O 1
ATOM 2690 N N . PRO B 1 138 ? -5.02 5.195 10.188 1 97.94 138 PRO B N 1
ATOM 2691 C CA . PRO B 1 138 ? -4.734 5.113 8.75 1 97.94 138 PRO B CA 1
ATOM 2692 C C . PRO B 1 138 ? -3.586 4.16 8.43 1 97.94 138 PRO B C 1
ATOM 2694 O O . PRO B 1 138 ? -2.596 4.113 9.164 1 97.94 138 PRO B O 1
ATOM 2697 N N . VAL B 1 139 ? -3.732 3.389 7.383 1 98.5 139 VAL B N 1
ATOM 2698 C CA . VAL B 1 139 ? -2.729 2.447 6.898 1 98.5 139 VAL B CA 1
ATOM 2699 C C . VAL B 1 139 ? -2.307 2.824 5.48 1 98.5 139 VAL B C 1
ATOM 2701 O O . VAL B 1 139 ? -1.117 2.812 5.156 1 98.5 139 VAL B O 1
ATOM 2704 N N . GLN B 1 140 ? -3.293 3.143 4.723 1 97.75 140 GLN B N 1
ATOM 2705 C CA . GLN B 1 140 ? -3.066 3.488 3.322 1 97.75 140 GLN B CA 1
ATOM 2706 C C . GLN B 1 140 ? -4.145 4.441 2.811 1 97.75 140 GLN B C 1
ATOM 2708 O O . GLN B 1 140 ? -5.32 4.289 3.146 1 97.75 140 GLN B O 1
ATOM 2713 N N . ASN B 1 141 ? -3.699 5.441 2.037 1 95.38 141 ASN B N 1
ATOM 2714 C CA . ASN B 1 141 ? -4.637 6.301 1.327 1 95.38 141 ASN B CA 1
ATOM 2715 C C . ASN B 1 141 ? -4.277 6.426 -0.151 1 95.38 141 ASN B C 1
ATOM 2717 O O . ASN B 1 141 ? -3.109 6.602 -0.498 1 95.38 141 ASN B O 1
ATOM 2721 N N . ILE B 1 142 ? -5.238 6.266 -0.967 1 92.38 142 ILE B N 1
ATOM 2722 C CA . ILE B 1 142 ? -5.117 6.531 -2.396 1 92.38 142 ILE B CA 1
ATOM 2723 C C . ILE B 1 142 ? -6.074 7.652 -2.797 1 92.38 142 ILE B C 1
ATOM 2725 O O . ILE B 1 142 ? -7.258 7.621 -2.445 1 92.38 142 ILE B O 1
ATOM 2729 N N . TYR B 1 143 ? -5.508 8.609 -3.496 1 89.31 143 TYR B N 1
ATOM 2730 C CA . TYR B 1 143 ? -6.305 9.727 -3.996 1 89.31 143 TYR B CA 1
ATOM 2731 C C . TYR B 1 143 ? -6.168 9.859 -5.508 1 89.31 143 TYR B C 1
ATOM 2733 O O . TYR B 1 143 ? -5.078 9.695 -6.059 1 89.31 143 TYR B O 1
ATOM 2741 N N . VAL B 1 144 ? -7.277 10.164 -6.113 1 87.69 144 VAL B N 1
ATOM 2742 C CA . VAL B 1 144 ? -7.262 10.469 -7.539 1 87.69 144 VAL B CA 1
ATOM 2743 C C . VAL B 1 144 ? -8.039 11.758 -7.801 1 87.69 144 VAL B C 1
ATOM 2745 O O . VAL B 1 144 ? -9.188 11.891 -7.371 1 87.69 144 VAL B O 1
ATOM 2748 N N . SER B 1 145 ? -7.418 12.641 -8.422 1 84.94 145 SER B N 1
ATOM 2749 C CA . SER B 1 145 ? -8.078 13.883 -8.805 1 84.94 145 SER B CA 1
ATOM 2750 C C . SER B 1 145 ? -7.5 14.445 -10.102 1 84.94 145 SER B C 1
ATOM 2752 O O . SER B 1 145 ? -6.43 14.016 -10.547 1 84.94 145 SER B O 1
ATOM 2754 N N . LYS B 1 146 ? -8.227 15.359 -10.68 1 81.19 146 LYS B N 1
ATOM 2755 C CA . LYS B 1 146 ? -7.738 16.016 -11.883 1 81.19 146 LYS B CA 1
ATOM 2756 C C . LYS B 1 146 ? -6.527 16.891 -11.578 1 81.19 146 LYS B C 1
ATOM 2758 O O . LYS B 1 146 ? -5.59 16.969 -12.375 1 81.19 146 LYS B O 1
ATOM 2763 N N . GLU B 1 147 ? -6.543 17.438 -10.445 1 76.81 147 GLU B N 1
ATOM 2764 C CA . GLU B 1 147 ? -5.527 18.422 -10.062 1 76.81 147 GLU B CA 1
ATOM 2765 C C . GLU B 1 147 ? -4.215 17.734 -9.688 1 76.81 147 GLU B C 1
ATOM 2767 O O . GLU B 1 147 ? -3.139 18.203 -10.055 1 76.81 147 GLU B O 1
ATOM 2772 N N . TYR B 1 148 ? -4.203 16.609 -8.945 1 76.5 148 TYR B N 1
ATOM 2773 C CA . TYR B 1 148 ? -2.996 16.047 -8.359 1 76.5 148 TYR B CA 1
ATOM 2774 C C . TYR B 1 148 ? -2.682 14.688 -8.977 1 76.5 148 TYR B C 1
ATOM 2776 O O . TYR B 1 148 ? -1.574 14.164 -8.82 1 76.5 148 TYR B O 1
ATOM 2784 N N . GLY B 1 149 ? -3.727 14.227 -9.758 1 81.44 149 GLY B N 1
ATOM 2785 C CA . GLY B 1 149 ? -3.525 12.898 -10.32 1 81.44 149 GLY B CA 1
ATOM 2786 C C . GLY B 1 149 ? -3.619 11.789 -9.289 1 81.44 149 GLY B C 1
ATOM 2787 O O . GLY B 1 149 ? -4.492 11.82 -8.414 1 81.44 149 GLY B O 1
ATOM 2788 N N . PHE B 1 150 ? -2.836 10.766 -9.477 1 85 150 PHE B N 1
ATOM 2789 C CA . PHE B 1 150 ? -2.84 9.586 -8.625 1 85 150 PHE B CA 1
ATOM 2790 C C . PHE B 1 150 ? -1.812 9.727 -7.504 1 85 150 PHE B C 1
ATOM 2792 O O . PHE B 1 150 ? -0.629 9.953 -7.766 1 85 150 PHE B O 1
ATOM 2799 N N . GLU B 1 151 ? -2.293 9.68 -6.23 1 88.19 151 GLU B N 1
ATOM 2800 C CA . GLU B 1 151 ? -1.423 9.719 -5.059 1 88.19 151 GLU B CA 1
ATOM 2801 C C . GLU B 1 151 ? -1.648 8.508 -4.16 1 88.19 151 GLU B C 1
ATOM 2803 O O . GLU B 1 151 ? -2.785 8.195 -3.801 1 88.19 151 GLU B O 1
ATOM 2808 N N . HIS B 1 152 ? -0.589 7.836 -3.908 1 91.44 152 HIS B N 1
ATOM 2809 C CA . HIS B 1 152 ? -0.625 6.684 -3.016 1 91.44 152 HIS B CA 1
ATOM 2810 C C . HIS B 1 152 ? 0.24 6.914 -1.781 1 91.44 152 HIS B C 1
ATOM 2812 O O . HIS B 1 152 ? 1.441 7.168 -1.898 1 91.44 152 HIS B O 1
ATOM 2818 N N . SER B 1 153 ? -0.392 6.816 -0.578 1 95.06 153 SER B N 1
ATOM 2819 C CA . SER B 1 153 ? 0.32 7.016 0.681 1 95.06 153 SER B CA 1
ATOM 2820 C C . SER B 1 153 ? 0.25 5.77 1.557 1 95.06 153 SER B C 1
ATOM 2822 O O . SER B 1 153 ? -0.832 5.227 1.788 1 95.06 153 SER B O 1
ATOM 2824 N N . ASP B 1 154 ? 1.386 5.328 1.979 1 97.25 154 ASP B N 1
ATOM 2825 C CA . ASP B 1 154 ? 1.467 4.332 3.045 1 97.25 154 ASP B CA 1
ATOM 2826 C C . ASP B 1 154 ? 1.904 4.969 4.359 1 97.25 154 ASP B C 1
ATOM 2828 O O . ASP B 1 154 ? 2.795 5.82 4.379 1 97.25 154 ASP B O 1
ATOM 2832 N N . TYR B 1 155 ? 1.258 4.566 5.414 1 98.56 155 TYR B N 1
ATOM 2833 C CA . TYR B 1 155 ? 1.599 5.086 6.734 1 98.56 155 TYR B CA 1
ATOM 2834 C C . TYR B 1 155 ? 2.23 4.004 7.598 1 98.56 155 TYR B C 1
ATOM 2836 O O . TYR B 1 155 ? 1.778 2.857 7.598 1 98.56 155 TYR B O 1
ATOM 2844 N N . PHE B 1 156 ? 3.26 4.367 8.305 1 98.75 156 PHE B N 1
ATOM 2845 C CA . PHE B 1 156 ? 3.965 3.432 9.172 1 98.75 156 PHE B CA 1
ATOM 2846 C C . PHE B 1 156 ? 4.242 4.059 10.539 1 98.75 156 PHE B C 1
ATOM 2848 O O . PHE B 1 156 ? 4.215 5.281 10.68 1 98.75 156 PHE B O 1
ATOM 2855 N N . ASP B 1 157 ? 4.453 3.238 11.477 1 98.69 157 ASP B N 1
ATOM 2856 C CA . ASP B 1 157 ? 4.926 3.639 12.805 1 98.69 157 ASP B CA 1
ATOM 2857 C C . ASP B 1 157 ? 4.043 4.734 13.391 1 98.69 157 ASP B C 1
ATOM 2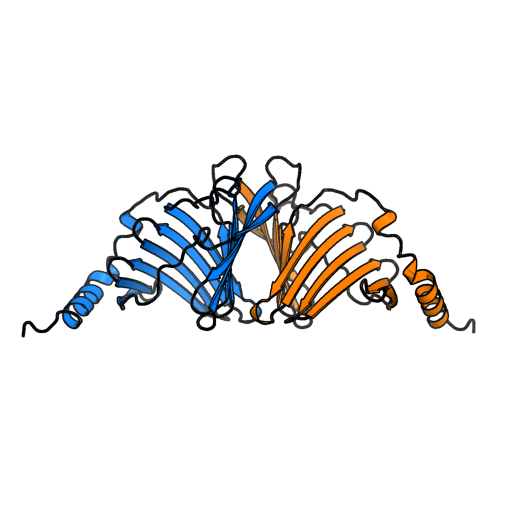859 O O . ASP B 1 157 ? 4.547 5.758 13.859 1 98.69 157 ASP B O 1
ATOM 2863 N N . LEU B 1 158 ? 2.787 4.469 13.328 1 98.69 158 LEU B N 1
ATOM 2864 C CA . LEU B 1 158 ? 1.838 5.473 13.797 1 98.69 158 LEU B CA 1
ATOM 2865 C C . LEU B 1 158 ? 1.771 5.488 15.32 1 98.69 158 LEU B C 1
ATOM 2867 O O . LEU B 1 158 ? 1.612 4.441 15.953 1 98.69 158 LEU B O 1
ATOM 2871 N N . ASN B 1 159 ? 1.95 6.637 15.859 1 98.25 159 ASN B N 1
ATOM 2872 C CA . ASN B 1 159 ? 1.782 6.895 17.281 1 98.25 159 ASN B CA 1
ATOM 2873 C C . ASN B 1 159 ? 0.568 7.777 17.562 1 98.25 159 ASN B C 1
ATOM 2875 O O . ASN B 1 159 ? 0.393 8.812 16.922 1 98.25 159 ASN B O 1
ATOM 2879 N N . ILE B 1 160 ? -0.139 7.297 18.531 1 96.62 160 ILE B N 1
ATOM 2880 C CA . ILE B 1 160 ? -1.368 8.016 18.844 1 96.62 160 ILE B CA 1
ATOM 2881 C C . ILE B 1 160 ? -1.034 9.32 19.562 1 96.62 160 ILE B C 1
ATOM 2883 O O . ILE B 1 160 ? -0.17 9.352 20.453 1 96.62 160 ILE B O 1
ATOM 2887 N N . GLY B 1 161 ? -1.725 10.312 19.141 1 97 161 GLY B N 1
ATOM 2888 C CA . GLY B 1 161 ? -1.523 11.609 19.766 1 97 161 GLY B CA 1
ATOM 2889 C C . GLY B 1 161 ? -0.334 12.367 19.219 1 97 161 GLY B C 1
ATOM 2890 O O . GLY B 1 161 ? 0.237 11.977 18.188 1 97 161 GLY B O 1
ATOM 2891 N N . ILE B 1 162 ? -0.1 13.469 19.797 1 97.69 162 ILE B N 1
ATOM 2892 C CA . ILE B 1 162 ? 1.03 14.344 19.5 1 97.69 162 ILE B CA 1
ATOM 2893 C C . ILE B 1 162 ? 1.889 14.523 20.75 1 97.69 162 ILE B C 1
ATOM 2895 O O . ILE B 1 162 ? 1.419 15.047 21.75 1 97.69 162 ILE B O 1
ATOM 2899 N N . VAL B 1 163 ? 3.109 14.125 20.641 1 95.88 163 VAL B N 1
ATOM 2900 C CA . VAL B 1 163 ? 3.99 14.078 21.797 1 95.88 163 VAL B CA 1
ATOM 2901 C C . VAL B 1 163 ? 4.34 15.5 22.234 1 95.88 163 VAL B C 1
ATOM 2903 O O . VAL B 1 163 ? 4.297 15.812 23.438 1 95.88 163 VAL B O 1
ATOM 2906 N N . ASP B 1 164 ? 4.773 16.312 21.328 1 97.5 164 ASP B N 1
ATOM 2907 C CA . ASP B 1 164 ? 5.191 17.688 21.594 1 97.5 164 ASP B CA 1
ATOM 2908 C C . ASP B 1 164 ? 4.422 18.672 20.719 1 97.5 164 ASP B C 1
ATOM 2910 O O . ASP B 1 164 ? 4.68 18.766 19.516 1 97.5 164 ASP B O 1
ATOM 2914 N N . LEU B 1 165 ? 3.607 19.469 21.344 1 97.12 165 LEU B N 1
ATOM 2915 C CA . LEU B 1 165 ? 2.764 20.391 20.609 1 97.12 165 LEU B CA 1
ATOM 2916 C C . LEU B 1 165 ? 3.607 21.469 19.922 1 97.12 165 LEU B C 1
ATOM 2918 O O . LEU B 1 165 ? 3.127 22.141 19.016 1 97.12 165 LEU B O 1
ATOM 2922 N N . ASN B 1 166 ? 4.852 21.578 20.266 1 97.69 166 ASN B N 1
ATOM 2923 C CA . ASN B 1 166 ? 5.738 22.562 19.656 1 97.69 166 ASN B CA 1
ATOM 2924 C C . ASN B 1 166 ? 6 22.234 18.188 1 97.69 166 ASN B C 1
ATOM 2926 O O . ASN B 1 166 ? 6.523 23.078 17.438 1 97.69 166 ASN B O 1
ATOM 2930 N N . VAL B 1 167 ? 5.578 21.109 17.781 1 98.25 167 VAL B N 1
ATOM 2931 C CA . VAL B 1 167 ? 5.754 20.75 16.375 1 98.25 167 VAL B CA 1
ATOM 2932 C C . VAL B 1 167 ? 4.918 21.672 15.5 1 98.25 167 VAL B C 1
ATOM 2934 O O . VAL B 1 167 ? 5.168 21.797 14.297 1 98.25 167 VAL B O 1
ATOM 2937 N N . PHE B 1 168 ? 3.936 22.359 16.141 1 98.44 168 PHE B N 1
ATOM 2938 C CA . PHE B 1 168 ? 3.068 23.234 15.359 1 98.44 168 PHE B CA 1
ATOM 2939 C C . PHE B 1 168 ? 3.426 24.688 15.586 1 98.44 168 PHE B C 1
ATOM 2941 O O . PHE B 1 168 ? 2.621 25.578 15.312 1 98.44 168 PHE B O 1
ATOM 2948 N N . VAL B 1 169 ? 4.57 24.953 16.156 1 97.62 169 VAL B N 1
ATOM 2949 C CA . VAL B 1 169 ? 5.129 26.297 16.25 1 97.62 169 VAL B CA 1
ATOM 2950 C C . VAL B 1 169 ? 6.012 26.578 15.031 1 97.62 169 VAL B C 1
ATOM 2952 O O . VAL B 1 169 ? 6.875 25.766 14.688 1 97.62 169 VAL B O 1
ATOM 2955 N N . PRO B 1 170 ? 5.75 27.656 14.344 1 97.19 170 PRO B N 1
ATOM 2956 C CA . PRO B 1 170 ? 6.586 27.969 13.18 1 97.19 170 PRO B CA 1
ATOM 2957 C C . PRO B 1 170 ? 8.078 27.969 13.508 1 97.19 170 PRO B C 1
ATOM 2959 O O . PRO B 1 170 ? 8.477 28.391 14.594 1 97.19 170 PRO B O 1
ATOM 2962 N N . PRO B 1 171 ? 8.797 27.484 12.594 1 95.69 171 PRO B N 1
ATOM 2963 C CA . PRO B 1 171 ? 10.242 27.469 12.828 1 95.69 171 PRO B CA 1
ATOM 2964 C C . PRO B 1 171 ? 10.836 28.859 13.016 1 95.69 171 PRO B C 1
ATOM 2966 O O . PRO B 1 171 ? 10.367 29.828 12.414 1 95.69 171 PRO B O 1
ATOM 2969 N N . ARG B 1 172 ? 11.906 28.828 13.703 1 94.31 172 ARG B N 1
ATOM 2970 C CA . ARG B 1 172 ? 12.547 30.094 14.016 1 94.31 172 ARG B CA 1
ATOM 2971 C C . ARG B 1 172 ? 13.078 30.766 12.75 1 94.31 172 ARG B C 1
ATOM 2973 O O . ARG B 1 172 ? 13.102 31.984 12.656 1 94.31 172 ARG B O 1
ATOM 2980 N N . GLU B 1 173 ? 13.453 29.953 11.797 1 96.44 173 GLU B N 1
ATOM 2981 C CA . GLU B 1 173 ? 13.969 30.453 10.531 1 96.44 173 GLU B CA 1
ATOM 2982 C C . GLU B 1 173 ? 12.93 31.297 9.805 1 96.44 173 GLU B C 1
ATOM 2984 O O . GLU B 1 173 ? 13.258 32.031 8.875 1 96.44 173 GLU B O 1
ATOM 2989 N N . CYS B 1 174 ? 11.711 31.234 10.281 1 97.81 174 CYS B N 1
ATOM 2990 C CA . CYS B 1 174 ? 10.641 31.812 9.484 1 97.81 174 CYS B CA 1
ATOM 2991 C C . CYS B 1 174 ? 10.219 33.156 10.047 1 97.81 174 CYS B C 1
ATOM 2993 O O . CYS B 1 174 ? 9.32 33.812 9.508 1 97.81 174 CYS B O 1
ATOM 2995 N N . VAL B 1 175 ? 10.836 33.719 11.07 1 95.06 175 VAL B N 1
ATOM 2996 C CA . VAL B 1 175 ? 10.422 34.938 11.758 1 95.06 175 VAL B CA 1
ATOM 2997 C C . VAL B 1 175 ? 10.422 36.094 10.773 1 95.06 175 VAL B C 1
ATOM 2999 O O . VAL B 1 175 ? 9.43 36.812 10.648 1 95.06 175 VAL B O 1
ATOM 3002 N N . GLN B 1 176 ? 11.516 36.25 10.023 1 94.44 176 GLN B N 1
ATOM 3003 C CA . GLN B 1 176 ? 11.625 37.344 9.086 1 94.44 176 GLN B CA 1
ATOM 3004 C C . GLN B 1 176 ? 10.648 37.188 7.93 1 94.44 176 GLN B C 1
ATOM 3006 O O . GLN B 1 176 ? 10 38.156 7.527 1 94.44 176 GLN B O 1
ATOM 3011 N N . ALA B 1 177 ? 10.641 36.031 7.371 1 96.12 177 ALA B N 1
ATOM 3012 C CA . ALA B 1 177 ? 9.727 35.781 6.266 1 96.12 177 ALA B CA 1
ATOM 3013 C C . ALA B 1 177 ? 8.281 36.031 6.68 1 96.12 177 ALA B C 1
ATOM 3015 O O . ALA B 1 177 ? 7.48 36.531 5.891 1 96.12 177 ALA B O 1
ATOM 3016 N N . GLU B 1 178 ? 7.941 35.625 7.879 1 95.06 178 GLU B N 1
ATOM 3017 C CA . GLU B 1 178 ? 6.582 35.812 8.375 1 95.06 178 GLU B CA 1
ATOM 3018 C C . GLU B 1 178 ? 6.258 37.312 8.523 1 95.06 178 GLU B C 1
ATOM 3020 O O . GLU B 1 178 ? 5.16 37.75 8.18 1 95.06 178 GLU B O 1
ATOM 3025 N N . LYS B 1 179 ? 7.188 38.125 8.984 1 93.94 179 LYS B N 1
ATOM 3026 C CA . LYS B 1 179 ? 7 39.562 9.102 1 93.94 179 LYS B CA 1
ATOM 3027 C C . LYS B 1 179 ? 6.738 40.188 7.738 1 93.94 179 LYS B C 1
ATOM 3029 O O . LYS B 1 179 ? 5.844 41.031 7.598 1 93.94 179 LYS B O 1
ATOM 3034 N N . GLU B 1 180 ? 7.52 39.812 6.824 1 93.56 180 GLU B N 1
ATOM 3035 C CA . GLU B 1 180 ? 7.355 40.344 5.469 1 93.56 180 GLU B CA 1
ATOM 3036 C C . GLU B 1 180 ? 5.996 39.969 4.895 1 93.56 180 GLU B C 1
ATOM 3038 O O . GLU B 1 180 ? 5.359 40.781 4.207 1 93.56 180 GLU B O 1
ATOM 3043 N N . TRP B 1 181 ? 5.629 38.719 5.109 1 92.69 181 TRP B N 1
ATOM 3044 C CA . TRP B 1 181 ? 4.324 38.25 4.664 1 92.69 181 TRP B CA 1
ATOM 3045 C C . TRP B 1 181 ? 3.203 39.062 5.301 1 92.69 181 TRP B C 1
ATOM 3047 O O . TRP B 1 181 ? 2.24 39.438 4.629 1 92.69 181 TRP B O 1
ATOM 3057 N N . GLU B 1 182 ? 3.27 39.344 6.582 1 90.88 182 GLU B N 1
ATOM 3058 C CA . GLU B 1 182 ? 2.254 40.094 7.301 1 90.88 182 GLU B CA 1
ATOM 3059 C C . GLU B 1 182 ? 2.164 41.531 6.781 1 90.88 182 GLU B C 1
ATOM 3061 O O . GLU B 1 182 ? 1.072 42.094 6.684 1 90.88 182 GLU B O 1
ATOM 3066 N N . MET B 1 183 ? 3.281 42.125 6.453 1 90.19 183 MET B N 1
ATOM 3067 C CA . MET B 1 183 ? 3.32 43.469 5.949 1 90.19 183 MET B CA 1
ATOM 3068 C C . MET B 1 183 ? 2.631 43.562 4.59 1 90.19 183 MET B C 1
ATOM 3070 O O . MET B 1 183 ? 1.964 44.562 4.297 1 90.19 183 MET B O 1
ATOM 3074 N N . LYS B 1 184 ? 2.844 42.562 3.809 1 87.81 184 LYS B N 1
ATOM 3075 C CA . LYS B 1 184 ? 2.24 42.531 2.479 1 87.81 184 LYS B CA 1
ATOM 3076 C C . LYS B 1 184 ? 0.733 42.312 2.562 1 87.81 184 LYS B C 1
ATOM 3078 O O . LYS B 1 184 ? -0.012 42.719 1.673 1 87.81 184 LYS B O 1
ATOM 3083 N N . ASN B 1 185 ? 0.29 41.625 3.525 1 79.06 185 ASN B N 1
ATOM 3084 C CA . ASN B 1 185 ? -1.12 41.281 3.609 1 79.06 185 ASN B CA 1
ATOM 3085 C C . ASN B 1 185 ? -1.864 42.125 4.625 1 79.06 185 ASN B C 1
ATOM 3087 O O . ASN B 1 185 ? -2.994 41.812 5.004 1 79.06 185 ASN B O 1
ATOM 3091 N N . ILE B 1 186 ? -1.232 43.125 5.289 1 69 186 ILE B N 1
ATOM 3092 C CA . ILE B 1 186 ? -1.896 44.156 6.082 1 69 186 ILE B CA 1
ATOM 3093 C C . ILE B 1 186 ? -2.611 45.156 5.156 1 69 186 ILE B C 1
ATOM 3095 O O . ILE B 1 186 ? -2.029 45.625 4.18 1 69 186 ILE B O 1
ATOM 3099 N N . SER B 1 187 ? -3.898 44.969 4.941 1 55.59 187 SER B N 1
ATOM 3100 C CA . SER B 1 187 ? -4.73 45.969 4.289 1 55.59 187 SER B CA 1
ATOM 3101 C C . SER B 1 187 ? -4.277 47.375 4.652 1 55.59 187 SER B C 1
ATOM 3103 O O . SER B 1 187 ? -3.957 47.656 5.809 1 55.59 187 SER B O 1
ATOM 3105 N N . PRO B 1 188 ? -3.902 48.219 3.65 1 50.62 188 PRO B N 1
ATOM 3106 C CA . PRO B 1 188 ? -3.707 49.656 3.936 1 50.62 188 PRO B CA 1
ATOM 3107 C C . PRO B 1 188 ? -4.773 50.219 4.871 1 50.62 188 PRO B C 1
ATOM 3109 O O . PRO B 1 188 ? -5.965 49.969 4.676 1 50.62 188 PRO B O 1
ATOM 3112 N N . ILE B 1 189 ? -4.504 50.344 6.133 1 47.19 189 ILE B N 1
ATOM 3113 C CA . ILE B 1 189 ? -5.41 51.219 6.875 1 47.19 189 ILE B CA 1
ATOM 3114 C C . ILE B 1 189 ? -5.832 52.406 6 1 47.19 189 ILE B C 1
ATOM 3116 O O . ILE B 1 189 ? -5.008 53.25 5.633 1 47.19 189 ILE B O 1
ATOM 3120 N N . VAL B 1 190 ? -6.785 52.094 5.016 1 39.41 190 VAL B N 1
ATOM 3121 C CA . VAL B 1 190 ? -7.457 53.281 4.484 1 39.41 190 VAL B CA 1
ATOM 3122 C C . VAL B 1 190 ? -8.406 53.844 5.535 1 39.41 190 VAL B C 1
ATOM 3124 O O . VAL B 1 190 ? -9.141 53.094 6.188 1 39.41 190 VAL B O 1
#

Foldseek 3Di:
DPPPPQDAAQWKWWWKWWDDVVQPKIKIWTWTGHNPQLKIWIWIWITGPNDIWTWTKIDGVVVQKMWIATPVVRAIAIDGNDDDRDDQFADPQKDWDDKDWDADPPDPPGIFIWTWIWDQDPQAKIKIFIATPPNGHGAKIWIAHPVPGTIIMGIPDMGHHDDDPCSNPDDPSCVVNVVVVCVVPPPPPD/DPPPPQDAAQWKWWWKWWDDVVQPKIKIWTWTGHNPQLKIWIWIWITGPNDIWTWTKIDGVVVQKMWIATPVVRAIAIDGNDDDRDDQFADPQKDWDDKDWDADPPDPPGIFIWTWIWDQDPQAKIKIFIATPPNGHGAKIWIAHPVPGIIIMGIPDMDRHDDDPCSNPDDPSCVVNVVVVCVVPPPPPD

InterPro domains:
  IPR001299 Ependymin [PF00811] (52-174)
  IPR001299 Ependymin [PTHR10697] (8-180)

Radius of gyration: 24.23 Å; Cα contacts (8 Å, |Δi|>4): 919; chains: 2; bounding box: 52×92×60 Å

Sequence (380 aa):
MQAIINHSPAQWEAREIRQDYSKKFAEYRKLSYDETNKRIREVEEIIIGTDKEYYDRLYLHNENKNYSVNLKTRKCEVSALTRPFRYRGVYPQAKFDGIFNIGAVGVSGEVVAVQAWSANITGGFFYTGLVTYPSCYPVQNIYVSKEYGFEHSDYFDLNIGIVDLNVFVPPRECVQAEKEWEMKNISPIVMQAIINHSPAQWEAREIRQDYSKKFAEYRKLSYDETNKRIREVEEIIIGTDKEYYDRLYLHNENKNYSVNLKTRKCEVSALTRPFRYRGVYPQAKFDGIFNIGAVGVSGEVVAVQAWSANITGGFFYTGLVTYPSCYPVQNIYVSKEYGFEHSDYFDLNIGIVDLNVFVPPRECVQAEKEWEMKNISPIV

Organism: Mytilus galloprovincialis (NCBI:txid29158)

Nearest PDB structures (foldseek):
  6e7o-assembly1_A  TM=8.839E-01  e=4.187E-13  Homo sapiens
  6e8n-assembly1_B  TM=8.588E-01  e=1.212E-12  Homo sapiens
  6jl9-assembly1_A  TM=8.576E-01  e=1.817E-12  Xenopus tropicalis
  6jld-assembly2_C  TM=8.225E-01  e=3.509E-12  Homo sapiens
  8i34-assembly4_G  TM=7.544E-01  e=7.501E-10  Haliclona sp.